Protein 1VHO (pdb70)

Structure (mmCIF, N/CA/C/O backbone):
data_1VHO
#
_entry.id   1VHO
#
_cell.length_a   120.453
_cell.length_b   120.453
_cell.length_c   57.627
_cell.angle_alpha   90.00
_cell.angle_beta   90.00
_cell.angle_gamma   90.00
#
_symmetry.space_group_name_H-M   'P 41 21 2'
#
loop_
_entity.id
_entity.type
_entity.pdbx_description
1 polymer endoglucanase
2 non-polymer 'CACODYLATE ION'
3 non-polymer 'SULFATE ION'
4 water water
#
loop_
_atom_site.group_PDB
_atom_site.id
_atom_site.type_symbol
_atom_site.label_atom_id
_atom_site.label_alt_id
_atom_site.label_comp_id
_atom_site.label_asym_id
_atom_site.label_entity_id
_atom_site.label_seq_id
_atom_site.pdbx_PDB_ins_code
_atom_site.Cartn_x
_atom_site.Cartn_y
_atom_site.Cartn_z
_atom_site.occupancy
_atom_site.B_iso_or_equiv
_atom_site.auth_seq_id
_atom_site.auth_comp_id
_atom_site.auth_asym_id
_atom_site.auth_atom_id
_atom_site.pdbx_PDB_model_num
ATOM 15 N N . GLU A 1 6 ? 56.173 13.623 -3.492 1.00 33.41 4 GLU A N 1
ATOM 16 C CA . GLU A 1 6 ? 54.855 14.228 -3.613 1.00 29.77 4 GLU A CA 1
ATOM 17 C C . GLU A 1 6 ? 54.744 15.306 -2.513 1.00 25.30 4 GLU A C 1
ATOM 18 O O . GLU A 1 6 ? 55.193 15.086 -1.375 1.00 22.08 4 GLU A O 1
ATOM 24 N N . THR A 1 7 ? 54.042 16.372 -2.830 1.00 21.65 5 THR A N 1
ATOM 25 C CA . THR A 1 7 ? 53.883 17.484 -1.889 1.00 22.24 5 THR A CA 1
ATOM 26 C C . THR A 1 7 ? 53.177 17.057 -0.617 1.00 19.29 5 THR A C 1
ATOM 27 O O . THR A 1 7 ? 53.690 17.424 0.454 1.00 16.94 5 THR A O 1
ATOM 31 N N . GLY A 1 8 ? 52.173 16.208 -0.769 1.00 18.43 6 GLY A N 1
ATOM 32 C CA . GLY A 1 8 ? 51.441 15.729 0.426 1.00 20.50 6 GLY A CA 1
ATOM 33 C C . GLY A 1 8 ? 52.353 14.946 1.330 1.00 19.63 6 GLY A C 1
ATOM 34 O O . GLY A 1 8 ? 52.361 15.129 2.585 1.00 20.63 6 GLY A O 1
ATOM 35 N N . LYS A 1 9 ? 53.146 14.049 0.762 1.00 19.22 7 LYS A N 1
ATOM 36 C CA . LYS A 1 9 ? 54.083 13.255 1.571 1.00 20.66 7 LYS A CA 1
ATOM 37 C C . LYS A 1 9 ? 55.158 14.122 2.229 1.00 19.62 7 LYS A C 1
ATOM 38 O O . LYS A 1 9 ? 55.537 13.837 3.364 1.00 18.21 7 LYS A O 1
ATOM 44 N N . LEU A 1 10 ? 55.685 15.125 1.531 1.00 17.40 8 LEU A N 1
ATOM 45 C CA . LEU A 1 10 ? 56.696 16.022 2.084 1.00 16.27 8 LEU A CA 1
ATOM 46 C C . LEU A 1 10 ? 56.109 16.756 3.305 1.00 15.87 8 LEU A C 1
ATOM 47 O O . LEU A 1 10 ? 56.792 16.952 4.309 1.00 15.19 8 LEU A O 1
ATOM 52 N N . LEU A 1 11 ? 54.875 17.247 3.145 1.00 14.65 9 LEU A N 1
ATOM 53 C CA . LEU A 1 11 ? 54.192 17.933 4.248 1.00 12.94 9 LEU A CA 1
ATOM 54 C C . LEU A 1 11 ? 53.976 16.976 5.418 1.00 13.10 9 LEU A C 1
ATOM 55 O O . LEU A 1 11 ? 54.184 17.454 6.558 1.00 13.62 9 LEU A O 1
ATOM 68 N N . GLU A 1 13 ? 55.788 14.422 6.294 1.00 15.65 11 GLU A N 1
ATOM 69 C CA . GLU A 1 13 ? 57.080 14.140 6.916 1.00 14.78 11 GLU A CA 1
ATOM 70 C C . GLU A 1 13 ? 57.546 15.365 7.722 1.00 15.04 11 GLU A C 1
ATOM 71 O O . GLU A 1 13 ? 58.054 15.162 8.827 1.00 12.71 11 GLU A O 1
ATOM 77 N N . LEU A 1 14 ? 57.304 16.568 7.203 1.00 12.76 12 LEU A N 1
ATOM 78 C CA . LEU A 1 14 ? 57.746 17.794 7.915 1.00 13.44 12 LEU A CA 1
ATOM 79 C C . LEU A 1 14 ? 56.931 17.967 9.192 1.00 13.35 12 LEU A C 1
ATOM 80 O O . LEU A 1 14 ? 57.469 18.293 10.231 1.00 12.80 12 LEU A O 1
ATOM 85 N N . SER A 1 15 ? 55.635 17.677 9.082 1.00 14.15 13 SER A N 1
ATOM 86 C CA . SER A 1 15 ? 54.752 17.777 10.261 1.00 14.43 13 SER A CA 1
ATOM 87 C C . SER A 1 15 ? 55.149 16.783 11.354 1.00 15.68 13 SER A C 1
ATOM 88 O O . SER A 1 15 ? 55.162 17.150 12.551 1.00 13.59 13 SER A O 1
ATOM 91 N N . ASN A 1 16 ? 55.502 15.557 10.975 1.00 14.69 14 ASN A N 1
ATOM 92 C CA . ASN A 1 16 ? 55.838 14.531 11.975 1.00 16.02 14 ASN A CA 1
ATOM 93 C C . ASN A 1 16 ? 57.151 14.766 12.698 1.00 16.12 14 ASN A C 1
ATOM 94 O O . ASN A 1 16 ? 57.281 14.261 13.828 1.00 14.65 14 ASN A O 1
ATOM 99 N N . LEU A 1 17 ? 58.160 15.372 12.073 1.00 14.43 15 LEU A N 1
ATOM 100 C CA . LEU A 1 17 ? 59.414 15.677 12.748 1.00 14.80 15 LEU A CA 1
ATOM 101 C C . LEU A 1 17 ? 59.175 16.566 13.985 1.00 16.94 15 LEU A C 1
ATOM 102 O O . LEU A 1 17 ? 58.257 17.407 14.011 1.00 14.57 15 LEU A O 1
ATOM 107 N N . ASP A 1 18 ? 60.059 16.393 14.985 1.00 13.96 16 ASP A N 1
ATOM 108 C CA . ASP A 1 18 ? 59.950 17.198 16.191 1.00 14.13 16 ASP A CA 1
ATOM 109 C C . ASP A 1 18 ? 61.045 18.247 16.276 1.00 14.82 16 ASP A C 1
ATOM 110 O O . ASP A 1 18 ? 62.243 17.916 16.388 1.00 15.45 16 ASP A O 1
ATOM 115 N N . GLY A 1 19 ? 60.621 19.520 16.294 1.00 11.90 17 GLY A N 1
ATOM 116 C CA . GLY A 1 19 ? 61.596 20.621 16.439 1.00 14.41 17 GLY A CA 1
ATOM 117 C C . GLY A 1 19 ? 60.988 21.746 17.262 1.00 15.41 17 GLY A C 1
ATOM 118 O O . GLY A 1 19 ? 60.596 22.808 16.748 1.00 15.16 17 GLY A O 1
ATOM 119 N N . PRO A 1 20 ? 60.699 21.500 18.537 1.00 14.69 18 PRO A N 1
ATOM 120 C CA . PRO A 1 20 ? 60.108 22.495 19.413 1.00 14.17 18 PRO A CA 1
ATOM 121 C C . PRO A 1 20 ? 61.101 23.669 19.548 1.00 15.62 18 PRO A C 1
ATOM 122 O O . PRO A 1 20 ? 62.283 23.449 19.314 1.00 14.90 18 PRO A O 1
ATOM 126 N N . SER A 1 21 ? 60.579 24.837 19.803 1.00 16.25 19 SER A N 1
ATOM 127 C CA . SER A 1 21 ? 61.437 26.046 19.884 1.00 18.51 19 SER A CA 1
ATOM 128 C C . SER A 1 21 ? 62.692 25.766 20.705 1.00 19.22 19 SER A C 1
ATOM 129 O O . SER A 1 21 ? 62.582 25.258 21.841 1.00 18.63 19 SER A O 1
ATOM 132 N N . GLY A 1 22 ? 63.834 26.135 20.149 1.00 18.53 20 GLY A N 1
ATOM 133 C CA . GLY A 1 22 ? 65.111 25.938 20.834 1.00 20.61 20 GLY A CA 1
ATOM 134 C C . GLY A 1 22 ? 65.790 24.640 20.495 1.00 20.86 20 GLY A C 1
ATOM 135 O O . GLY A 1 22 ? 66.969 24.425 20.840 1.00 21.17 20 GLY A O 1
ATOM 136 N N . TYR A 1 23 ? 65.059 23.654 19.961 1.00 16.24 21 TYR A N 1
ATOM 137 C CA . TYR A 1 23 ? 65.591 22.321 19.664 1.00 15.16 21 TYR A CA 1
ATOM 138 C C . TYR A 1 23 ? 65.183 21.900 18.248 1.00 16.88 21 TYR A C 1
ATOM 139 O O . TYR A 1 23 ? 64.661 20.806 18.022 1.00 16.60 21 TYR A O 1
ATOM 148 N N . GLU A 1 24 ? 65.385 22.793 17.276 1.00 16.03 22 GLU A N 1
ATOM 149 C CA . GLU A 1 24 ? 64.966 22.531 15.898 1.00 16.33 22 GLU A CA 1
ATOM 150 C C . GLU A 1 24 ? 65.985 21.786 15.074 1.00 17.89 22 GLU A C 1
ATOM 151 O O . GLU A 1 24 ? 65.691 21.486 13.892 1.00 17.56 22 GLU A O 1
ATOM 157 N N . THR A 1 25 ? 67.064 21.215 15.645 1.00 17.14 23 THR A N 1
ATOM 158 C CA . THR A 1 25 ? 68.087 20.575 14.845 1.00 19.16 23 THR A CA 1
ATOM 159 C C . THR A 1 25 ? 67.675 19.471 13.925 1.00 17.56 23 THR A C 1
ATOM 160 O O . THR A 1 25 ? 68.176 19.353 12.809 1.00 18.34 23 THR A O 1
ATOM 164 N N . ASN A 1 26 ? 66.851 18.551 14.413 1.00 16.22 24 ASN A N 1
ATOM 165 C CA . ASN A 1 26 ? 66.432 17.438 13.568 1.00 19.18 24 ASN A CA 1
ATOM 166 C C . ASN A 1 26 ? 65.599 17.903 12.367 1.00 17.30 24 ASN A C 1
ATOM 167 O O . ASN A 1 26 ? 65.656 17.205 11.336 1.00 15.24 24 ASN A O 1
ATOM 172 N N . VAL A 1 27 ? 64.763 18.891 12.551 1.00 16.49 25 VAL A N 1
ATOM 173 C CA . VAL A 1 27 ? 63.944 19.409 11.412 1.00 15.29 25 VAL A CA 1
ATOM 174 C C . VAL A 1 27 ? 64.874 20.051 10.391 1.00 15.21 25 VAL A C 1
ATOM 175 O O . VAL A 1 27 ? 64.756 19.831 9.186 1.00 15.80 25 VAL A O 1
ATOM 179 N N . VAL A 1 28 ? 65.825 20.844 10.850 1.00 16.25 26 VAL A N 1
ATOM 180 C CA . VAL A 1 28 ? 66.809 21.475 9.942 1.00 17.20 26 VAL A CA 1
ATOM 181 C C . VAL A 1 28 ? 67.652 20.442 9.251 1.00 19.09 26 VAL A C 1
ATOM 182 O O . VAL A 1 28 ? 67.977 20.565 8.037 1.00 18.50 26 VAL A O 1
ATOM 186 N N . SER A 1 29 ? 68.029 19.354 9.948 1.00 17.44 27 SER A N 1
ATOM 187 C CA . SER A 1 29 ? 68.828 18.299 9.299 1.00 17.93 27 SER A CA 1
ATOM 188 C C . SER A 1 29 ? 68.036 17.667 8.178 1.00 17.89 27 SER A C 1
ATOM 189 O O . SER A 1 29 ? 68.571 17.359 7.102 1.00 18.51 27 SER A O 1
ATOM 192 N N . TYR A 1 30 ? 66.718 17.458 8.413 1.00 16.51 28 TYR A N 1
ATOM 193 C CA . TYR A 1 30 ? 65.896 16.897 7.325 1.00 15.55 28 TYR A CA 1
ATOM 194 C C . TYR A 1 30 ? 65.819 17.862 6.140 1.00 15.71 28 TYR A C 1
ATOM 195 O O . TYR A 1 30 ? 65.970 17.444 4.981 1.00 16.28 28 TYR A O 1
ATOM 204 N N . ILE A 1 31 ? 65.528 19.141 6.407 1.00 16.71 29 ILE A N 1
ATOM 205 C CA . ILE A 1 31 ? 65.392 20.109 5.293 1.00 18.70 29 ILE A CA 1
ATOM 206 C C . ILE A 1 31 ? 66.721 20.233 4.555 1.00 19.41 29 ILE A C 1
ATOM 207 O O . ILE A 1 31 ? 66.713 20.250 3.327 1.00 20.70 29 ILE A O 1
ATOM 212 N N . LYS A 1 32 ? 67.829 20.269 5.292 1.00 19.27 30 LYS A N 1
ATOM 213 C CA . LYS A 1 32 ? 69.144 20.339 4.638 1.00 22.34 30 LYS A CA 1
ATOM 214 C C . LYS A 1 32 ? 69.325 19.203 3.661 1.00 21.98 30 LYS A C 1
ATOM 215 O O . LYS A 1 32 ? 69.749 19.376 2.496 1.00 21.41 30 LYS A O 1
ATOM 221 N N . SER A 1 33 ? 68.943 17.980 4.043 1.00 19.42 31 SER A N 1
ATOM 222 C CA . SER A 1 33 ? 69.081 16.846 3.141 1.00 20.71 31 SER A CA 1
ATOM 223 C C . SER A 1 33 ? 68.160 16.865 1.944 1.00 22.00 31 SER A C 1
ATOM 224 O O . SER A 1 33 ? 68.575 16.363 0.847 1.00 21.05 31 SER A O 1
ATOM 229 N N . VAL A 1 34 ? 66.912 17.356 2.087 1.00 18.31 32 VAL A N 1
ATOM 230 C CA . VAL A 1 34 ? 66.043 17.324 0.915 1.00 18.22 32 VAL A CA 1
ATOM 231 C C . VAL A 1 34 ? 66.412 18.489 -0.025 1.00 17.07 32 VAL A C 1
ATOM 232 O O . VAL A 1 34 ? 66.105 18.342 -1.228 1.00 19.58 32 VAL A O 1
ATOM 239 N N . ILE A 1 35 ? 66.948 19.584 0.455 1.00 16.03 33 ILE A N 1
ATOM 240 C CA . ILE A 1 35 ? 67.269 20.688 -0.465 1.00 17.63 33 ILE A CA 1
ATOM 241 C C . ILE A 1 35 ? 68.632 20.581 -1.097 1.00 18.97 33 ILE A C 1
ATOM 242 O O . ILE A 1 35 ? 68.938 21.275 -2.090 1.00 18.48 33 ILE A O 1
ATOM 247 N N . GLU A 1 36 ? 69.503 19.739 -0.564 1.00 17.02 34 GLU A N 1
ATOM 248 C CA . GLU A 1 36 ? 70.847 19.550 -1.099 1.00 20.65 34 GLU A CA 1
ATOM 249 C C . GLU A 1 36 ? 70.989 19.415 -2.594 1.00 18.59 34 GLU A C 1
ATOM 250 O O . GLU A 1 36 ? 71.864 20.018 -3.221 1.00 20.01 34 GLU A O 1
ATOM 256 N N . PRO A 1 37 ? 70.197 18.598 -3.255 1.00 19.50 35 PRO A N 1
ATOM 257 C CA . PRO A 1 37 ? 70.303 18.426 -4.699 1.00 19.72 35 PRO A CA 1
ATOM 258 C C . PRO A 1 37 ? 69.867 19.657 -5.503 1.00 20.88 35 PRO A C 1
ATOM 259 O O . PRO A 1 37 ? 70.011 19.681 -6.736 1.00 21.30 35 PRO A O 1
ATOM 263 N N . PHE A 1 38 ? 69.320 20.668 -4.847 1.00 21.09 36 PHE A N 1
ATOM 264 C CA . PHE A 1 38 ? 68.761 21.833 -5.525 1.00 21.08 36 PHE A CA 1
ATOM 265 C C . PHE A 1 38 ? 69.400 23.145 -5.181 1.00 21.41 36 PHE A C 1
ATOM 266 O O . PHE A 1 38 ? 68.890 24.239 -5.556 1.00 21.89 36 PHE A O 1
ATOM 274 N N . VAL A 1 39 ? 70.447 23.153 -4.366 1.00 19.95 37 VAL A N 1
ATOM 275 C CA . VAL A 1 39 ? 71.125 24.381 -4.022 1.00 21.90 37 VAL A CA 1
ATOM 276 C C . VAL A 1 39 ? 72.625 24.326 -4.374 1.00 24.14 37 VAL A C 1
ATOM 277 O O . VAL A 1 39 ? 73.211 23.250 -4.457 1.00 23.72 37 VAL A O 1
ATOM 281 N N . ASP A 1 40 ? 73.204 25.515 -4.557 1.00 25.78 38 ASP A N 1
ATOM 282 C CA . ASP A 1 40 ? 74.661 25.568 -4.796 1.00 27.13 38 ASP A CA 1
ATOM 283 C C . ASP A 1 40 ? 75.333 25.343 -3.445 1.00 28.29 38 ASP A C 1
ATOM 284 O O . ASP A 1 40 ? 76.409 24.748 -3.383 1.00 28.06 38 ASP A O 1
ATOM 289 N N . GLU A 1 41 ? 74.727 25.872 -2.382 1.00 26.28 39 GLU A N 1
ATOM 290 C CA . GLU A 1 41 ? 75.253 25.673 -1.043 1.00 27.99 39 GLU A CA 1
ATOM 291 C C . GLU A 1 41 ? 74.184 25.895 0.022 1.00 28.68 39 GLU A C 1
ATOM 292 O O . GLU A 1 41 ? 73.123 26.466 -0.256 1.00 25.59 39 GLU A O 1
ATOM 298 N N . ALA A 1 42 ? 74.504 25.412 1.222 1.00 27.45 40 ALA A N 1
ATOM 299 C CA . ALA A 1 42 ? 73.576 25.574 2.347 1.00 29.96 40 ALA A CA 1
ATOM 300 C C . ALA A 1 42 ? 74.389 25.804 3.613 1.00 32.22 40 ALA A C 1
ATOM 301 O O . ALA A 1 42 ? 75.362 25.056 3.824 1.00 33.39 40 ALA A O 1
ATOM 303 N N . LYS A 1 43 ? 74.139 26.902 4.292 1.00 29.55 41 LYS A N 1
ATOM 304 C CA . LYS A 1 43 ? 74.862 27.215 5.504 1.00 31.88 41 LYS A CA 1
ATOM 305 C C . LYS A 1 43 ? 73.945 27.308 6.712 1.00 32.52 41 LYS A C 1
ATOM 306 O O . LYS A 1 43 ? 72.789 27.700 6.603 1.00 30.23 41 LYS A O 1
ATOM 312 N N . THR A 1 44 ? 74.519 26.977 7.869 1.00 32.42 42 THR A N 1
ATOM 313 C CA . THR A 1 44 ? 73.794 27.040 9.124 1.00 33.35 42 THR A CA 1
ATOM 314 C C . THR A 1 44 ? 74.243 28.227 9.940 1.00 34.66 42 THR A C 1
ATOM 315 O O . THR A 1 44 ? 75.433 28.607 9.877 1.00 38.83 42 THR A O 1
ATOM 319 N N . THR A 1 45 ? 73.358 28.909 10.623 1.00 32.50 43 THR A N 1
ATOM 320 C CA . THR A 1 45 ? 73.789 30.038 11.447 1.00 32.55 43 THR A CA 1
ATOM 321 C C . THR A 1 45 ? 74.285 29.462 12.789 1.00 34.46 43 THR A C 1
ATOM 322 O O . THR A 1 45 ? 74.194 28.258 13.008 1.00 32.68 43 THR A O 1
ATOM 326 N N . ARG A 1 46 ? 74.721 30.348 13.674 1.00 35.87 44 ARG A N 1
ATOM 327 C CA . ARG A 1 46 ? 75.200 29.881 14.978 1.00 37.19 44 ARG A CA 1
ATOM 328 C C . ARG A 1 46 ? 74.023 29.447 15.842 1.00 36.39 44 ARG A C 1
ATOM 329 O O . ARG A 1 46 ? 74.218 28.655 16.763 1.00 36.25 44 ARG A O 1
ATOM 337 N N . HIS A 1 47 ? 72.823 29.946 15.559 1.00 34.59 45 HIS A N 1
ATOM 338 C CA . HIS A 1 47 ? 71.625 29.564 16.301 1.00 31.89 45 HIS A CA 1
ATOM 339 C C . HIS A 1 47 ? 70.959 28.323 15.715 1.00 30.15 45 HIS A C 1
ATOM 340 O O . HIS A 1 47 ? 70.041 27.767 16.347 1.00 30.25 45 HIS A O 1
ATOM 347 N N . GLY A 1 48 ? 71.366 27.886 14.534 1.00 25.82 46 GLY A N 1
ATOM 348 C CA . GLY A 1 48 ? 70.829 26.685 13.922 1.00 26.00 46 GLY A CA 1
ATOM 349 C C . GLY A 1 48 ? 69.890 26.901 12.740 1.00 24.22 46 GLY A C 1
ATOM 350 O O . GLY A 1 48 ? 69.334 25.907 12.242 1.00 22.02 46 GLY A O 1
ATOM 351 N N . SER A 1 49 ? 69.813 28.113 12.217 1.00 23.59 47 SER A N 1
ATOM 352 C CA . SER A 1 49 ? 68.948 28.383 11.049 1.00 24.36 47 SER A CA 1
ATOM 353 C C . SER A 1 49 ? 69.653 27.867 9.812 1.00 24.94 47 SER A C 1
ATOM 354 O O . SER A 1 49 ? 70.901 27.686 9.833 1.00 28.09 47 SER A O 1
ATOM 357 N N . LEU A 1 50 ? 68.929 27.554 8.750 1.00 22.08 48 LEU A N 1
ATOM 358 C CA . LEU A 1 50 ? 69.514 27.046 7.542 1.00 23.00 48 LEU A CA 1
ATOM 359 C C . LEU A 1 50 ? 69.203 27.976 6.359 1.00 24.17 48 LEU A C 1
ATOM 360 O O . LEU A 1 50 ? 68.049 28.406 6.220 1.00 23.07 48 LEU A O 1
ATOM 365 N N . ILE A 1 51 ? 70.211 28.355 5.598 1.00 23.20 49 ILE A N 1
ATOM 366 C CA . ILE A 1 51 ? 70.009 29.220 4.417 1.00 23.65 49 ILE A CA 1
ATOM 367 C C . ILE A 1 51 ? 70.453 28.482 3.173 1.00 24.14 49 ILE A C 1
ATOM 368 O O . ILE A 1 51 ? 71.628 28.057 3.083 1.00 27.97 49 ILE A O 1
ATOM 373 N N . GLY A 1 52 ? 69.534 28.195 2.250 1.00 23.49 50 GLY A N 1
ATOM 374 C CA . GLY A 1 52 ? 69.907 27.481 1.006 1.00 20.95 50 GLY A CA 1
ATOM 375 C C . GLY A 1 52 ? 70.283 28.575 -0.013 1.00 23.67 50 GLY A C 1
ATOM 376 O O . GLY A 1 52 ? 69.491 29.554 -0.099 1.00 25.04 50 GLY A O 1
ATOM 377 N N . TYR A 1 53 ? 71.344 28.411 -0.763 1.00 20.73 51 TYR A N 1
ATOM 378 C CA . TYR A 1 53 ? 71.718 29.443 -1.751 1.00 23.69 51 TYR A CA 1
ATOM 379 C C . TYR A 1 53 ? 71.734 28.878 -3.158 1.00 22.94 51 TYR A C 1
ATOM 380 O O . TYR A 1 53 ? 72.377 27.855 -3.437 1.00 22.44 51 TYR A O 1
ATOM 389 N N . LYS A 1 54 ? 70.934 29.497 -4.023 1.00 22.19 52 LYS A N 1
ATOM 390 C CA . LYS A 1 54 ? 70.849 29.033 -5.420 1.00 23.16 52 LYS A CA 1
ATOM 391 C C . LYS A 1 54 ? 71.213 30.216 -6.328 1.00 25.33 52 LYS A C 1
ATOM 392 O O . LYS A 1 54 ? 70.525 31.249 -6.377 1.00 23.31 52 LYS A O 1
ATOM 398 N N . LYS A 1 55 ? 72.393 30.097 -6.938 1.00 23.37 53 LYS A N 1
ATOM 399 C CA . LYS A 1 55 ? 72.887 31.174 -7.802 1.00 25.75 53 LYS A CA 1
ATOM 400 C C . LYS A 1 55 ? 72.080 31.287 -9.077 1.00 24.42 53 LYS A C 1
ATOM 401 O O . LYS A 1 55 ? 71.642 30.289 -9.649 1.00 25.18 53 LYS A O 1
ATOM 407 N N . GLY A 1 56 ? 71.826 32.520 -9.473 1.00 26.52 54 GLY A N 1
ATOM 408 C CA . GLY A 1 56 ? 71.090 32.785 -10.723 1.00 29.46 54 GLY A CA 1
ATOM 409 C C . GLY A 1 56 ? 72.097 33.496 -11.657 1.00 31.85 54 GLY A C 1
ATOM 410 O O . GLY A 1 56 ? 73.272 33.102 -11.678 1.00 32.57 54 GLY A O 1
ATOM 411 N N . LYS A 1 57 ? 71.668 34.537 -12.351 1.00 33.85 55 LYS A N 1
ATOM 412 C CA . LYS A 1 57 ? 72.602 35.240 -13.259 1.00 35.41 55 LYS A CA 1
ATOM 413 C C . LYS A 1 57 ? 73.189 36.470 -12.601 1.00 36.88 55 LYS A C 1
ATOM 414 O O . LYS A 1 57 ? 73.883 37.267 -13.252 1.00 38.92 55 LYS A O 1
ATOM 420 N N . GLY A 1 58 ? 72.859 36.722 -11.335 1.00 35.34 56 GLY A N 1
ATOM 421 C CA . GLY A 1 58 ? 73.377 37.831 -10.588 1.00 35.05 56 GLY A CA 1
ATOM 422 C C . GLY A 1 58 ? 72.687 39.165 -10.753 1.00 35.92 56 GLY A C 1
ATOM 423 O O . GLY A 1 58 ? 73.243 40.167 -10.244 1.00 36.72 56 GLY A O 1
ATOM 424 N N . ILE A 1 59 ? 71.440 39.233 -11.237 1.00 33.75 57 ILE A N 1
ATOM 425 C CA . ILE A 1 59 ? 70.797 40.533 -11.383 1.00 35.03 57 ILE A CA 1
ATOM 426 C C . ILE A 1 59 ? 70.386 41.135 -10.052 1.00 33.81 57 ILE A C 1
ATOM 427 O O . ILE A 1 59 ? 70.018 42.309 -10.005 1.00 34.40 57 ILE A O 1
ATOM 432 N N . GLY A 1 60 ? 70.419 40.366 -8.979 1.00 32.02 58 GLY A N 1
ATOM 433 C CA . GLY A 1 60 ? 70.008 40.906 -7.669 1.00 30.96 58 GLY A CA 1
ATOM 434 C C . GLY A 1 60 ? 69.815 39.676 -6.756 1.00 29.46 58 GLY A C 1
ATOM 435 O O . GLY A 1 60 ? 69.960 38.547 -7.232 1.00 27.98 58 GLY A O 1
ATOM 436 N N . LYS A 1 61 ? 69.410 39.958 -5.534 1.00 28.22 59 LYS A N 1
ATOM 437 C CA . LYS A 1 61 ? 69.211 38.928 -4.535 1.00 27.12 59 LYS A CA 1
ATOM 438 C C . LYS A 1 61 ? 67.779 38.973 -3.978 1.00 25.30 59 LYS A C 1
ATOM 439 O O . LYS A 1 61 ? 67.296 39.995 -3.521 1.00 22.60 59 LYS A O 1
ATOM 445 N N . LEU A 1 62 ? 67.148 37.817 -4.061 1.00 22.99 60 LEU A N 1
ATOM 446 C CA . LEU A 1 62 ? 65.761 37.627 -3.591 1.00 21.26 60 LEU A CA 1
ATOM 447 C C . LEU A 1 62 ? 65.857 36.670 -2.397 1.00 20.28 60 LEU A C 1
ATOM 448 O O . LEU A 1 62 ? 66.516 35.623 -2.544 1.00 21.07 60 LEU A O 1
ATOM 453 N N . ALA A 1 63 ? 65.216 36.982 -1.301 1.00 20.92 61 ALA A N 1
ATOM 454 C CA . ALA A 1 63 ? 65.239 36.124 -0.122 1.00 19.37 61 ALA A CA 1
ATOM 455 C C . ALA A 1 63 ? 63.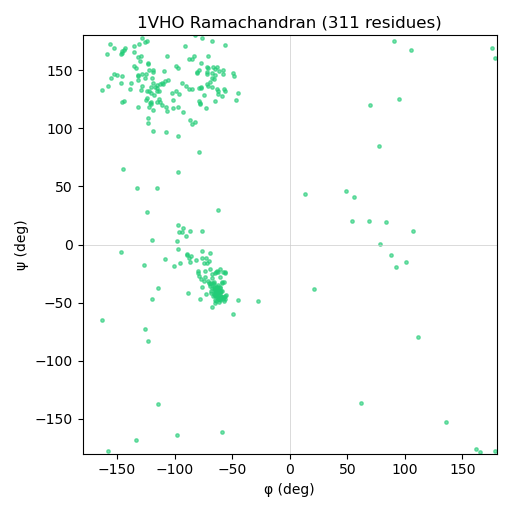816 35.691 0.225 1.00 18.61 61 ALA A C 1
ATOM 456 O O . ALA A 1 63 ? 62.899 36.533 0.254 1.00 21.00 61 ALA A O 1
ATOM 458 N N . PHE A 1 64 ? 63.638 34.431 0.533 1.00 16.88 62 PHE A N 1
ATOM 459 C CA . PHE A 1 64 ? 62.351 33.842 0.905 1.00 14.43 62 PHE A CA 1
ATOM 460 C C . PHE A 1 64 ? 62.538 33.344 2.355 1.00 17.31 62 PHE A C 1
ATOM 461 O O . PHE A 1 64 ? 63.581 32.703 2.595 1.00 17.66 62 PHE A O 1
ATOM 469 N N . PHE A 1 65 ? 61.584 33.584 3.239 1.00 15.02 63 PHE A N 1
ATOM 470 C CA . PHE A 1 65 ? 61.801 33.217 4.641 1.00 15.41 63 PHE A CA 1
ATOM 471 C C . PHE A 1 65 ? 60.663 32.375 5.224 1.00 14.40 63 PHE A C 1
ATOM 472 O O . PHE A 1 65 ? 59.484 32.706 5.006 1.00 14.08 63 PHE A O 1
ATOM 480 N N . ALA A 1 66 ? 60.985 31.454 6.130 1.00 14.31 64 ALA A N 1
ATOM 481 C CA . ALA A 1 66 ? 59.945 30.643 6.800 1.00 15.23 64 ALA A CA 1
ATOM 482 C C . ALA A 1 66 ? 60.419 30.255 8.208 1.00 17.87 64 ALA A C 1
ATOM 483 O O . ALA A 1 66 ? 61.638 30.131 8.403 1.00 17.65 64 ALA A O 1
ATOM 485 N N . HIS A 1 67 ? 59.510 30.169 9.165 1.00 17.71 65 HIS A N 1
ATOM 486 C CA . HIS A 1 67 ? 59.890 29.722 10.517 1.00 19.88 65 HIS A CA 1
ATOM 487 C C . HIS A 1 67 ? 59.912 28.175 10.496 1.00 21.44 65 HIS A C 1
ATOM 488 O O . HIS A 1 67 ? 59.231 27.558 9.654 1.00 18.37 65 HIS A O 1
ATOM 495 N N . VAL A 1 68 ? 60.558 27.542 11.475 1.00 19.48 66 VAL A N 1
ATOM 496 C CA . VAL A 1 68 ? 60.631 26.077 11.447 1.00 20.00 66 VAL A CA 1
ATOM 497 C C . VAL A 1 68 ? 60.146 25.401 12.721 1.00 17.69 66 VAL A C 1
ATOM 498 O O . VAL A 1 68 ? 59.897 24.180 12.662 1.00 17.18 66 VAL A O 1
ATOM 502 N N . ASP A 1 69 ? 60.054 26.141 13.836 1.00 16.95 67 ASP A N 1
ATOM 503 C CA . ASP A 1 69 ? 59.690 25.497 15.093 1.00 17.80 67 ASP A CA 1
ATOM 504 C C . ASP A 1 69 ? 58.247 25.141 15.272 1.00 18.19 67 ASP A C 1
ATOM 505 O O . ASP A 1 69 ? 57.335 25.375 14.445 1.00 17.34 67 ASP A O 1
ATOM 510 N N . GLU A 1 70 ? 57.976 24.504 16.413 1.00 16.14 68 GLU A N 1
ATOM 511 C CA . GLU A 1 70 ? 56.635 24.120 16.821 1.00 16.04 68 GLU A CA 1
ATOM 512 C C . GLU A 1 70 ? 56.532 24.305 18.338 1.00 17.14 68 GLU A C 1
ATOM 513 O O . GLU A 1 70 ? 57.554 24.426 19.026 1.00 17.45 68 GLU A O 1
ATOM 519 N N . ILE A 1 71 ? 55.332 24.222 18.852 1.00 17.44 69 ILE A N 1
ATOM 520 C CA . ILE A 1 71 ? 55.175 24.384 20.298 1.00 20.07 69 ILE A CA 1
ATOM 521 C C . ILE A 1 71 ? 55.746 23.163 21.010 1.00 19.25 69 ILE A C 1
ATOM 522 O O . ILE A 1 71 ? 55.840 22.026 20.527 1.00 16.41 69 ILE A O 1
ATOM 527 N N . GLY A 1 72 ? 56.187 23.460 22.233 1.00 16.67 70 GLY A N 1
ATOM 528 C CA . GLY A 1 72 ? 56.755 22.408 23.063 1.00 19.16 70 GLY A CA 1
ATOM 529 C C . GLY A 1 72 ? 56.540 22.814 24.543 1.00 19.14 70 GLY A C 1
ATOM 530 O O . GLY A 1 72 ? 56.116 23.954 24.843 1.00 20.20 70 GLY A O 1
ATOM 531 N N . PHE A 1 73 ? 56.805 21.862 25.393 1.00 17.03 71 PHE A N 1
ATOM 532 C CA . PHE A 1 73 ? 56.681 22.054 26.847 1.00 16.19 71 PHE A CA 1
ATOM 533 C C . PHE A 1 73 ? 57.916 21.454 27.522 1.00 17.22 71 PHE A C 1
ATOM 534 O O . PHE A 1 73 ? 58.556 20.536 27.003 1.00 16.97 71 PHE A O 1
ATOM 542 N N . VAL A 1 74 ? 58.239 21.989 28.697 1.00 15.42 72 VAL A N 1
ATOM 543 C CA . VAL A 1 74 ? 59.338 21.429 29.473 1.00 15.16 72 VAL A CA 1
ATOM 544 C C . VAL A 1 74 ? 58.787 20.964 30.819 1.00 16.78 72 VAL A C 1
ATOM 545 O O . VAL A 1 74 ? 57.859 21.619 31.335 1.00 18.73 72 VAL A O 1
ATOM 549 N N . VAL A 1 75 ? 59.273 19.863 31.350 1.00 16.68 73 VAL A N 1
ATOM 550 C CA . VAL A 1 75 ? 58.798 19.408 32.666 1.00 18.08 73 VAL A CA 1
ATOM 551 C C . VAL A 1 75 ? 59.448 20.410 33.670 1.00 19.05 73 VAL A C 1
ATOM 552 O O . VAL A 1 75 ? 60.680 20.520 33.654 1.00 20.57 73 VAL A O 1
ATOM 556 N N . SER A 1 76 ? 58.635 21.159 34.374 1.00 21.43 74 SER A N 1
ATOM 557 C CA . SER A 1 76 ? 59.229 22.145 35.293 1.00 24.24 74 SER A CA 1
ATOM 558 C C . SER A 1 76 ? 59.227 21.659 36.728 1.00 27.74 74 SER A C 1
ATOM 559 O O . SER A 1 76 ? 59.981 22.176 37.547 1.00 26.01 74 SER A O 1
ATOM 562 N N . LYS A 1 77 ? 58.398 20.670 37.035 1.00 27.19 75 LYS A N 1
ATOM 563 C CA . LYS A 1 77 ? 58.301 20.203 38.412 1.00 32.41 75 LYS A CA 1
ATOM 564 C C . LYS A 1 77 ? 57.757 18.793 38.471 1.00 33.43 75 LYS A C 1
ATOM 565 O O . LYS A 1 77 ? 56.863 18.451 37.681 1.00 30.65 75 LYS A O 1
ATOM 571 N N . VAL A 1 78 ? 58.380 17.982 39.319 1.00 34.63 76 VAL A N 1
ATOM 572 C CA . VAL A 1 78 ? 57.913 16.611 39.506 1.00 38.67 76 VAL A CA 1
ATOM 573 C C . VAL A 1 78 ? 57.498 16.466 40.976 1.00 40.90 76 VAL A C 1
ATOM 574 O O . VAL A 1 78 ? 58.391 16.436 41.817 1.00 41.38 76 VAL A O 1
ATOM 578 N N . GLU A 1 79 ? 56.198 16.584 41.280 1.00 42.59 77 GLU A N 1
ATOM 579 C CA . GLU A 1 79 ? 55.756 16.444 42.665 1.00 42.02 77 GLU A CA 1
ATOM 580 C C . GLU A 1 79 ? 54.747 15.312 42.826 1.00 40.08 77 GLU A C 1
ATOM 581 O O . GLU A 1 79 ? 53.663 15.296 42.238 1.00 40.88 77 GLU A O 1
ATOM 587 N N . GLY A 1 80 ? 55.115 14.371 43.693 1.00 38.17 78 GLY A N 1
ATOM 588 C CA . GLY A 1 80 ? 54.225 13.209 43.917 1.00 35.33 78 GLY A CA 1
ATOM 589 C C . GLY A 1 80 ? 54.124 12.484 42.570 1.00 32.66 78 GLY A C 1
ATOM 590 O O . GLY A 1 80 ? 55.109 12.335 41.860 1.00 30.02 78 GLY A O 1
ATOM 591 N N . GLN A 1 81 ? 52.904 12.064 42.198 1.00 31.54 79 GLN A N 1
ATOM 592 C CA . GLN A 1 81 ? 52.785 11.381 40.911 1.00 29.44 79 GLN A CA 1
ATOM 593 C C . GLN A 1 81 ? 52.509 12.345 39.774 1.00 28.26 79 GLN A C 1
ATOM 594 O O . GLN A 1 81 ? 52.274 11.892 38.644 1.00 28.24 79 GLN A O 1
ATOM 600 N N . PHE A 1 82 ? 52.544 13.664 39.985 1.00 26.62 80 PHE A N 1
ATOM 601 C CA . PHE A 1 82 ? 52.226 14.581 38.899 1.00 25.80 80 PHE A CA 1
ATOM 602 C C . PHE A 1 82 ? 53.384 15.436 38.417 1.00 27.68 80 PHE A C 1
ATOM 603 O O . PHE A 1 82 ? 54.094 16.107 39.182 1.00 27.85 80 PHE A O 1
ATOM 611 N N . ALA A 1 83 ? 53.665 15.382 37.112 1.00 25.74 81 ALA A N 1
ATOM 612 C CA . ALA A 1 83 ? 54.725 16.233 36.541 1.00 22.81 81 ALA A CA 1
ATOM 613 C C . ALA A 1 83 ? 54.027 17.440 35.906 1.00 24.56 81 ALA A C 1
ATOM 614 O O . ALA A 1 83 ? 53.075 17.302 35.102 1.00 24.31 81 ALA A O 1
ATOM 616 N N . ARG A 1 84 ? 54.526 18.633 36.210 1.00 22.33 82 ARG A N 1
ATOM 617 C CA . ARG A 1 84 ? 53.949 19.842 35.648 1.00 22.16 82 ARG A CA 1
ATOM 618 C C . ARG A 1 84 ? 54.695 20.249 34.360 1.00 20.44 82 ARG A C 1
ATOM 619 O O . ARG A 1 84 ? 55.908 20.113 34.344 1.00 23.46 82 ARG A O 1
ATOM 627 N N . LEU A 1 85 ? 53.977 20.688 33.336 1.00 20.99 83 LEU A N 1
ATOM 628 C CA . LEU A 1 85 ? 54.618 21.092 32.089 1.00 23.52 83 LEU A CA 1
ATOM 629 C C . LEU A 1 85 ? 54.421 22.594 31.836 1.00 23.65 83 LEU A C 1
ATOM 630 O O . LEU A 1 85 ? 53.298 23.061 32.035 1.00 25.64 83 LEU A O 1
ATOM 635 N N . GLU A 1 86 ? 55.453 23.284 31.406 1.00 23.04 84 GLU A N 1
ATOM 636 C CA . GLU A 1 86 ? 55.377 24.691 31.078 1.00 21.28 84 GLU A CA 1
ATOM 637 C C . GLU A 1 86 ? 55.720 24.890 29.601 1.00 20.56 84 GLU A C 1
ATOM 638 O O . GLU A 1 86 ? 56.638 24.247 29.133 1.00 20.02 84 GLU A O 1
ATOM 644 N N . PRO A 1 87 ? 55.010 25.745 28.883 1.00 20.49 85 PRO A N 1
ATOM 645 C CA . PRO A 1 87 ? 55.326 25.999 27.495 1.00 22.79 85 PRO A CA 1
ATOM 646 C C . PRO A 1 87 ? 56.746 26.502 27.327 1.00 24.97 85 PRO A C 1
ATOM 647 O O . PRO A 1 87 ? 57.314 27.135 28.249 1.00 24.94 85 PRO A O 1
ATOM 651 N N . VAL A 1 88 ? 57.394 26.144 26.211 1.00 23.81 86 VAL A N 1
ATOM 652 C CA . VAL A 1 88 ? 58.730 26.635 25.955 1.00 26.98 86 VAL A CA 1
ATOM 653 C C . VAL A 1 88 ? 58.656 27.899 25.055 1.00 27.77 86 VAL A C 1
ATOM 654 O O . VAL A 1 88 ? 57.636 28.039 24.344 1.00 27.72 86 VAL A O 1
ATOM 658 N N . TYR A 1 97 ? 43.983 22.697 22.573 1.00 53.85 95 TYR A N 1
ATOM 659 C CA . TYR A 1 97 ? 45.382 23.006 22.314 1.00 51.93 95 TYR A CA 1
ATOM 660 C C . TYR A 1 97 ? 46.171 21.707 22.187 1.00 50.59 95 TYR A C 1
ATOM 661 O O . TYR A 1 97 ? 46.402 21.223 21.064 1.00 51.62 95 TYR A O 1
ATOM 670 N N . ALA A 1 98 ? 46.516 21.102 23.301 1.00 46.38 96 ALA A N 1
ATOM 671 C CA . ALA A 1 98 ? 47.286 19.870 23.324 1.00 42.36 96 ALA A CA 1
ATOM 672 C C . ALA A 1 98 ? 46.629 18.801 24.184 1.00 38.47 96 ALA A C 1
ATOM 673 O O . ALA A 1 98 ? 46.093 19.120 25.255 1.00 39.38 96 ALA A O 1
ATOM 675 N N . SER A 1 99 ? 46.597 17.567 23.698 1.00 32.75 97 SER A N 1
ATOM 676 C CA . SER A 1 99 ? 46.028 16.508 24.566 1.00 26.96 97 SER A CA 1
ATOM 677 C C . SER A 1 99 ? 47.108 15.434 24.637 1.00 23.32 97 SER A C 1
ATOM 678 O O . SER A 1 99 ? 47.835 15.383 25.641 1.00 22.31 97 SER A O 1
ATOM 681 N N . LYS A 1 100 ? 47.313 14.689 23.551 1.00 18.11 98 LYS A N 1
ATOM 682 C CA . LYS A 1 100 ? 48.379 13.679 23.539 1.00 15.80 98 LYS A CA 1
ATOM 683 C C . LYS A 1 100 ? 49.729 14.395 23.347 1.00 16.36 98 LYS A C 1
ATOM 684 O O . LYS A 1 100 ? 49.921 15.254 22.452 1.00 15.98 98 LYS A O 1
ATOM 690 N N . VAL A 1 101 ? 50.707 13.985 24.158 1.00 15.81 99 VAL A N 1
ATOM 691 C CA . VAL A 1 101 ? 52.035 14.492 24.116 1.00 16.23 99 VAL A CA 1
ATOM 692 C C . VAL A 1 101 ? 53.061 13.356 24.148 1.00 13.38 99 VAL A C 1
ATOM 693 O O . VAL A 1 101 ? 52.732 12.245 24.559 1.00 15.67 99 VAL A O 1
ATOM 697 N N . ARG A 1 102 ? 54.212 13.631 23.553 1.00 12.84 100 ARG A N 1
ATOM 698 C CA . ARG A 1 102 ? 55.311 12.661 23.588 1.00 13.06 100 ARG A CA 1
ATOM 699 C C . ARG A 1 102 ? 56.489 13.400 24.234 1.00 14.47 100 ARG A C 1
ATOM 700 O O . ARG A 1 102 ? 56.780 14.528 23.863 1.00 14.30 100 ARG A O 1
ATOM 708 N N . ILE A 1 103 ? 57.117 12.737 25.217 1.00 14.43 101 ILE A N 1
ATOM 709 C CA . ILE A 1 103 ? 58.170 13.416 25.973 1.00 14.84 101 ILE A CA 1
ATOM 710 C C . ILE A 1 103 ? 59.523 12.750 25.831 1.00 14.92 101 ILE A C 1
ATOM 711 O O . ILE A 1 103 ? 59.621 11.519 25.981 1.00 16.02 101 ILE A O 1
ATOM 716 N N . TYR A 1 104 ? 60.530 13.547 25.486 1.00 13.04 102 TYR A N 1
ATOM 717 C CA . TYR A 1 104 ? 61.865 13.014 25.336 1.00 13.45 102 TYR A CA 1
ATOM 718 C C . TYR A 1 104 ? 62.498 12.822 26.703 1.00 14.80 102 TYR A C 1
ATOM 719 O O . TYR A 1 104 ? 62.632 13.796 27.455 1.00 14.97 102 TYR A O 1
ATOM 728 N N . THR A 1 105 ? 62.875 11.599 27.026 1.00 17.58 103 THR A N 1
ATOM 729 C CA . THR A 1 105 ? 63.533 11.328 28.318 1.00 20.13 103 THR A CA 1
ATOM 730 C C . THR A 1 105 ? 64.872 10.654 28.041 1.00 22.06 103 THR A C 1
ATOM 731 O O . THR A 1 105 ? 65.235 10.239 26.932 1.00 17.73 103 THR A O 1
ATOM 735 N N . LYS A 1 106 ? 65.619 10.441 29.145 1.00 22.78 104 LYS A N 1
ATOM 736 C CA . LYS A 1 106 ? 66.899 9.734 29.011 1.00 23.97 104 LYS A CA 1
ATOM 737 C C . LYS A 1 106 ? 66.703 8.322 28.514 1.00 25.41 104 LYS A C 1
ATOM 738 O O . LYS A 1 106 ? 67.676 7.739 28.009 1.00 25.39 104 LYS A O 1
ATOM 744 N N . ASN A 1 107 ? 65.529 7.706 28.671 1.00 24.35 105 ASN A N 1
ATOM 745 C CA . ASN A 1 107 ? 65.273 6.355 28.263 1.00 26.34 105 ASN A CA 1
ATOM 746 C C . ASN A 1 107 ? 64.593 6.216 26.910 1.00 26.76 105 ASN A C 1
ATOM 747 O O . ASN A 1 107 ? 64.383 5.079 26.459 1.00 28.48 105 ASN A O 1
ATOM 752 N N . GLY A 1 108 ? 64.222 7.322 26.275 1.00 23.52 106 GLY A N 1
ATOM 753 C CA . GLY A 1 108 ? 63.550 7.195 24.953 1.00 23.19 106 GLY A CA 1
ATOM 754 C C . GLY A 1 108 ? 62.363 8.177 25.007 1.00 23.05 106 GLY A C 1
ATOM 755 O O . GLY A 1 108 ? 62.353 9.118 25.795 1.00 25.01 106 GLY A O 1
ATOM 756 N N . ILE A 1 109 ? 61.329 7.917 24.269 1.00 20.92 107 ILE A N 1
ATOM 757 C CA . ILE A 1 109 ? 60.154 8.797 24.242 1.00 21.79 107 ILE A CA 1
ATOM 758 C C . ILE A 1 109 ? 59.047 8.205 25.085 1.00 22.69 107 ILE A C 1
ATOM 759 O O . ILE A 1 109 ? 58.783 7.005 24.941 1.00 22.77 107 ILE A O 1
ATOM 764 N N . GLU A 1 110 ? 58.451 8.984 25.976 1.00 20.24 108 GLU A N 1
ATOM 765 C CA . GLU A 1 110 ? 57.324 8.500 26.776 1.00 20.33 108 GLU A CA 1
ATOM 766 C C . GLU A 1 110 ? 56.077 9.215 26.233 1.00 19.23 108 GLU A C 1
ATOM 767 O O . GLU A 1 110 ? 56.170 10.406 25.847 1.00 19.06 108 GLU A O 1
ATOM 773 N N . ARG A 1 111 ? 54.961 8.554 26.129 1.00 17.96 109 ARG A N 1
ATOM 774 C CA . ARG A 1 111 ? 53.731 9.119 25.610 1.00 18.58 109 ARG A CA 1
ATOM 775 C C . ARG A 1 111 ? 52.654 9.257 26.665 1.00 20.31 109 ARG A C 1
ATOM 776 O O . ARG A 1 111 ? 52.489 8.331 27.482 1.00 20.24 109 ARG A O 1
ATOM 784 N N . GLY A 1 112 ? 51.940 10.363 26.662 1.00 19.34 110 GLY A N 1
ATOM 785 C CA . GLY A 1 112 ? 50.893 10.496 27.686 1.00 18.13 110 GLY A CA 1
ATOM 786 C C . GLY A 1 112 ? 49.877 11.501 27.212 1.00 17.76 110 GLY A C 1
ATOM 787 O O . GLY A 1 112 ? 49.970 12.006 26.091 1.00 18.57 110 GLY A O 1
ATOM 788 N N . VAL A 1 113 ? 48.900 11.755 28.078 1.00 16.03 111 VAL A N 1
ATOM 789 C CA . VAL A 1 113 ? 47.825 12.669 27.773 1.00 16.26 111 VAL A CA 1
ATOM 790 C C . VAL A 1 113 ? 47.740 13.749 28.844 1.00 17.56 111 VAL A C 1
ATOM 791 O O . VAL A 1 113 ? 47.687 13.418 30.038 1.00 14.61 111 VAL A O 1
ATOM 795 N N . ILE A 1 114 ? 47.816 15.004 28.395 1.00 16.71 112 ILE A N 1
ATOM 796 C CA . ILE A 1 114 ? 47.754 16.132 29.320 1.00 16.82 112 ILE A CA 1
ATOM 797 C C . ILE A 1 114 ? 46.451 16.122 30.115 1.00 18.04 112 ILE A C 1
ATOM 798 O O . ILE A 1 114 ? 45.338 15.872 29.597 1.00 17.20 112 ILE A O 1
ATOM 803 N N . GLY A 1 115 ? 46.582 16.211 31.441 1.00 18.45 113 GLY A N 1
ATOM 804 C CA . GLY A 1 115 ? 45.482 16.258 32.352 1.00 19.14 113 GLY A CA 1
ATOM 805 C C . GLY A 1 115 ? 44.779 14.955 32.654 1.00 20.57 113 GLY A C 1
ATOM 806 O O . GLY A 1 115 ? 43.838 14.938 33.452 1.00 18.96 113 GLY A O 1
ATOM 815 N N . LEU A 1 117 ? 44.157 11.513 34.495 1.00 18.50 115 LEU A N 1
ATOM 816 C CA . LEU A 1 117 ? 44.568 10.840 35.724 1.00 18.53 115 LEU A CA 1
ATOM 817 C C . LEU A 1 117 ? 44.506 9.322 35.515 1.00 19.27 115 LEU A C 1
ATOM 818 O O . LEU A 1 117 ? 43.606 8.841 34.819 1.00 18.35 115 LEU A O 1
ATOM 823 N N . ALA A 1 118 ? 45.407 8.606 36.159 1.00 17.15 116 ALA A N 1
ATOM 824 C CA . ALA A 1 118 ? 45.350 7.138 36.137 1.00 16.43 116 ALA A CA 1
ATOM 825 C C . ALA A 1 118 ? 44.081 6.736 36.921 1.00 16.79 116 ALA A C 1
ATOM 826 O O . ALA A 1 118 ? 43.645 7.502 37.800 1.00 15.87 116 ALA A O 1
ATOM 828 N N . PRO A 1 119 ? 43.425 5.658 36.562 1.00 16.19 117 PRO A N 1
ATOM 829 C CA . PRO A 1 119 ? 42.223 5.228 37.271 1.00 15.54 117 PRO A CA 1
ATOM 830 C C . PRO A 1 119 ? 42.430 5.268 38.783 1.00 16.67 117 PRO A C 1
ATOM 831 O O . PRO A 1 119 ? 43.369 4.680 39.292 1.00 15.13 117 PRO A O 1
ATOM 835 N N . HIS A 1 120 ? 41.566 6.001 39.486 1.00 16.84 118 HIS A N 1
ATOM 836 C CA . HIS A 1 120 ? 41.662 6.083 40.941 1.00 17.14 118 HIS A CA 1
ATOM 837 C C . HIS A 1 120 ? 40.326 6.612 41.497 1.00 16.08 118 HIS A C 1
ATOM 838 O O . HIS A 1 120 ? 39.745 7.541 40.906 1.00 17.69 118 HIS A O 1
ATOM 845 N N . LEU A 1 121 ? 39.783 5.974 42.519 1.00 16.74 119 LEU A N 1
ATOM 846 C CA . LEU A 1 121 ? 38.542 6.438 43.147 1.00 19.02 119 LEU A CA 1
ATOM 847 C C . LEU A 1 121 ? 38.957 7.555 44.140 1.00 21.08 119 LEU A C 1
ATOM 848 O O . LEU A 1 121 ? 39.604 7.283 45.159 1.00 20.34 119 LEU A O 1
ATOM 853 N N . GLN A 1 122 ? 38.691 8.797 43.776 1.00 22.94 120 GLN A N 1
ATOM 854 C CA . GLN A 1 122 ? 39.117 9.912 44.623 1.00 24.88 120 GLN A CA 1
ATOM 855 C C . GLN A 1 122 ? 38.288 10.006 45.917 1.00 26.34 120 GLN A C 1
ATOM 856 O O . GLN A 1 122 ? 37.126 9.584 45.974 1.00 25.70 120 GLN A O 1
ATOM 862 N N . ASP A 1 123 ? 38.976 10.473 46.941 1.00 28.11 121 ASP A N 1
ATOM 863 C CA . ASP A 1 123 ? 38.332 10.720 48.247 1.00 28.75 121 ASP A CA 1
ATOM 864 C C . ASP A 1 123 ? 38.710 12.150 48.632 1.00 30.46 121 ASP A C 1
ATOM 865 O O . ASP A 1 123 ? 39.486 12.804 47.914 1.00 26.65 121 ASP A O 1
ATOM 870 N N . SER A 1 124 ? 38.206 12.656 49.776 1.00 30.69 122 SER A N 1
ATOM 871 C CA . SER A 1 124 ? 38.588 14.057 50.080 1.00 32.71 122 SER A CA 1
ATOM 872 C C . SER A 1 124 ? 40.074 14.272 50.195 1.00 32.49 122 SER A C 1
ATOM 873 O O . SER A 1 124 ? 40.523 15.363 49.793 1.00 36.55 122 SER A O 1
ATOM 876 N N . GLU A 1 125 ? 40.902 13.365 50.669 1.00 31.79 123 GLU A N 1
ATOM 877 C CA . GLU A 1 125 ? 42.336 13.592 50.771 1.00 32.20 123 GLU A CA 1
ATOM 878 C C . GLU A 1 125 ? 43.078 13.460 49.463 1.00 34.08 123 GLU A C 1
ATOM 879 O O . GLU A 1 125 ? 43.922 14.310 49.134 1.00 32.50 123 GLU A O 1
ATOM 885 N N . SER A 1 126 ? 42.797 12.381 48.696 1.00 32.47 124 SER A N 1
ATOM 886 C CA . SER A 1 126 ? 43.483 12.237 47.406 1.00 31.95 124 SER A CA 1
ATOM 887 C C . SER A 1 126 ? 43.132 13.395 46.491 1.00 31.81 124 SER A C 1
ATOM 888 O O . SER A 1 126 ? 43.956 13.839 45.697 1.00 32.84 124 SER A O 1
ATOM 891 N N . ARG A 1 127 ? 41.915 13.899 46.554 1.00 32.20 125 ARG A N 1
ATOM 892 C CA . ARG A 1 127 ? 41.444 15.002 45.720 1.00 35.74 125 ARG A CA 1
ATOM 893 C C . ARG A 1 127 ? 42.278 16.258 45.901 1.00 36.75 125 ARG A C 1
ATOM 894 O O . ARG A 1 127 ? 42.554 16.965 44.929 1.00 36.50 125 ARG A O 1
ATOM 902 N N . LYS A 1 128 ? 42.826 16.505 47.088 1.00 37.19 126 LYS A N 1
ATOM 903 C CA . LYS A 1 128 ? 43.652 17.661 47.374 1.00 38.90 126 LYS A CA 1
ATOM 904 C C . LYS A 1 128 ? 44.996 17.662 46.659 1.00 39.54 126 LYS A C 1
ATOM 905 O O . LYS A 1 128 ? 45.580 18.740 46.500 1.00 39.62 126 LYS A O 1
ATOM 911 N N . LYS A 1 129 ? 45.530 16.503 46.300 1.00 38.57 127 LYS A N 1
ATOM 912 C CA . LYS A 1 129 ? 46.805 16.403 45.624 1.00 37.98 127 LYS A CA 1
ATOM 913 C C . LYS A 1 129 ? 46.695 16.555 44.103 1.00 36.91 127 LYS A C 1
ATOM 914 O O . LYS A 1 129 ? 47.727 16.672 43.426 1.00 36.74 127 LYS A O 1
ATOM 917 N N . VAL A 1 130 ? 45.506 16.556 43.553 1.00 36.10 128 VAL A N 1
ATOM 918 C CA . VAL A 1 130 ? 45.323 16.666 42.102 1.00 37.44 128 VAL A CA 1
ATOM 919 C C . VAL A 1 130 ? 45.585 18.096 41.671 1.00 40.12 128 VAL A C 1
ATOM 920 O O . VAL A 1 130 ? 45.039 19.014 42.281 1.00 39.56 128 VAL A O 1
ATOM 924 N N . PRO A 1 131 ? 46.436 18.296 40.675 1.00 41.02 129 PRO A N 1
ATOM 925 C CA . PRO A 1 131 ? 46.786 19.623 40.204 1.00 42.40 129 PRO A CA 1
ATOM 926 C C . PRO A 1 131 ? 45.593 20.519 39.960 1.00 44.76 129 PRO A C 1
ATOM 927 O O . PRO A 1 131 ? 44.547 20.094 39.489 1.00 44.28 129 PRO A O 1
ATOM 931 N N . THR A 1 132 ? 45.760 21.811 40.235 1.00 47.88 130 THR A N 1
ATOM 932 C CA . THR A 1 132 ? 44.687 22.791 40.054 1.00 51.92 130 THR A CA 1
ATOM 933 C C . THR A 1 132 ? 44.344 22.978 38.589 1.00 53.33 130 THR A C 1
ATOM 934 O O . THR A 1 132 ? 45.242 22.951 37.734 1.00 54.43 130 THR A O 1
ATOM 938 N N . TYR A 1 133 ? 43.082 23.170 38.274 1.00 54.23 131 TYR A N 1
ATOM 939 C CA . TYR A 1 133 ? 42.511 23.345 36.970 1.00 54.28 131 TYR A CA 1
ATOM 940 C C . TYR A 1 133 ? 43.393 23.945 35.894 1.00 54.10 131 TYR A C 1
ATOM 941 O O . TYR A 1 133 ? 43.413 23.468 34.746 1.00 56.24 131 TYR A O 1
ATOM 943 N N . ASP A 1 134 ? 44.072 25.047 36.173 1.00 51.99 132 ASP A N 1
ATOM 944 C CA . ASP A 1 134 ? 44.902 25.700 35.180 1.00 50.41 132 ASP A CA 1
ATOM 945 C C . ASP A 1 134 ? 46.207 25.012 34.834 1.00 47.42 132 ASP A C 1
ATOM 946 O O . ASP A 1 134 ? 46.697 25.199 33.712 1.00 46.79 132 ASP A O 1
ATOM 951 N N . GLU A 1 135 ? 46.816 24.252 35.739 1.00 43.13 133 GLU A N 1
ATOM 952 C CA . GLU A 1 135 ? 48.076 23.602 35.458 1.00 40.14 133 GLU A CA 1
ATOM 953 C C . GLU A 1 135 ? 48.018 22.534 34.357 1.00 35.14 133 GLU A C 1
ATOM 954 O O . GLU A 1 135 ? 47.066 21.792 34.182 1.00 35.13 133 GLU A O 1
ATOM 960 N N . ILE A 1 136 ? 49.133 22.480 33.644 1.00 32.09 134 ILE A N 1
ATOM 961 C CA . ILE A 1 136 ? 49.317 21.489 32.567 1.00 28.28 134 ILE A CA 1
ATOM 962 C C . ILE A 1 136 ? 50.106 20.346 33.216 1.00 24.80 134 ILE A C 1
ATOM 963 O O . ILE A 1 136 ? 51.206 20.603 33.661 1.00 22.99 134 ILE A O 1
ATOM 968 N N . PHE A 1 137 ? 49.545 19.146 33.277 1.00 22.29 135 PHE A N 1
ATOM 969 C CA . PHE A 1 137 ? 50.303 18.083 33.925 1.00 20.29 135 PHE A CA 1
ATOM 970 C C . PHE A 1 137 ? 50.094 16.729 33.262 1.00 17.96 135 PHE A C 1
ATOM 971 O O . PHE A 1 137 ? 49.182 16.554 32.469 1.00 19.74 135 PHE A O 1
ATOM 979 N N . VAL A 1 138 ? 50.947 15.786 33.641 1.00 18.68 136 VAL A N 1
ATOM 980 C CA . VAL A 1 138 ? 50.793 14.398 33.199 1.00 16.57 136 VAL A CA 1
ATOM 981 C C . VAL A 1 138 ? 50.928 13.557 34.474 1.00 19.33 136 VAL A C 1
ATOM 982 O O . VAL A 1 138 ? 51.608 14.042 35.412 1.00 19.14 136 VAL A O 1
ATOM 986 N N . ASP A 1 139 ? 50.197 12.467 34.546 1.00 17.46 137 ASP A N 1
ATOM 987 C CA . ASP A 1 139 ? 50.210 11.556 35.697 1.00 17.50 137 ASP A CA 1
ATOM 988 C C . ASP A 1 139 ? 51.342 10.553 35.476 1.00 19.75 137 ASP A C 1
ATOM 989 O O . ASP A 1 139 ? 51.248 9.687 34.595 1.00 18.21 137 ASP A O 1
ATOM 994 N N . LEU A 1 140 ? 52.419 10.694 36.217 1.00 19.25 138 LEU A N 1
ATOM 995 C CA . LEU A 1 140 ? 53.621 9.868 36.145 1.00 23.04 138 LEU A CA 1
ATOM 996 C C . LEU A 1 140 ? 53.436 8.404 36.419 1.00 26.10 138 LEU A C 1
ATOM 997 O O . LEU A 1 140 ? 54.221 7.568 35.932 1.00 24.79 138 LEU A O 1
ATOM 1002 N N . SER A 1 141 ? 52.355 8.007 37.113 1.00 25.27 139 SER A N 1
ATOM 1003 C CA . SER A 1 141 ? 52.130 6.598 37.382 1.00 26.71 139 SER A CA 1
ATOM 1004 C C . SER A 1 141 ? 51.771 5.876 36.091 1.00 28.99 139 SER A C 1
ATOM 1005 O O . SER A 1 141 ? 51.730 4.641 36.087 1.00 31.76 139 SER A O 1
ATOM 1008 N N . LEU A 1 142 ? 51.432 6.595 35.025 1.00 28.43 140 LEU A N 1
ATOM 1009 C CA . LEU A 1 142 ? 51.112 6.052 33.732 1.00 28.49 140 LEU A CA 1
ATOM 1010 C C . LEU A 1 142 ? 52.345 5.892 32.839 1.00 31.43 140 LEU A C 1
ATOM 1011 O O . LEU A 1 142 ? 52.209 5.307 31.759 1.00 32.22 140 LEU A O 1
ATOM 1016 N N . CYS A 1 143 ? 53.510 6.389 33.212 1.00 33.49 141 CYS A N 1
ATOM 1017 C CA . CYS A 1 143 ? 54.663 6.234 32.334 1.00 38.15 141 CYS A CA 1
ATOM 1018 C C . CYS A 1 143 ? 55.411 4.924 32.573 1.00 39.46 141 CYS A C 1
ATOM 1019 O O . CYS A 1 143 ? 55.418 4.378 33.658 1.00 37.87 141 CYS A O 1
ATOM 1022 N N . GLU A 1 144 ? 56.174 4.582 31.528 1.00 41.44 142 GLU A N 1
ATOM 1023 C CA . GLU A 1 144 ? 56.956 3.345 31.586 1.00 45.21 142 GLU A CA 1
ATOM 1024 C C . GLU A 1 144 ? 58.050 3.466 32.629 1.00 45.80 142 GLU A C 1
ATOM 1025 O O . GLU A 1 144 ? 58.206 2.592 33.487 1.00 47.86 142 GLU A O 1
ATOM 1031 N N . ARG A 1 145 ? 58.850 4.506 32.498 1.00 44.84 143 ARG A N 1
ATOM 1032 C CA . ARG A 1 145 ? 59.948 4.804 33.384 1.00 44.81 143 ARG A CA 1
ATOM 1033 C C . ARG A 1 145 ? 59.891 6.291 33.746 1.00 44.57 143 ARG A C 1
ATOM 1034 O O . ARG A 1 145 ? 58.935 6.983 33.382 1.00 44.96 143 ARG A O 1
ATOM 1042 N N . GLY A 1 146 ? 60.947 6.806 34.358 1.00 43.40 144 GLY A N 1
ATOM 1043 C CA . GLY A 1 146 ? 60.954 8.200 34.738 1.00 42.05 144 GLY A CA 1
ATOM 1044 C C . GLY A 1 146 ? 60.716 9.201 33.605 1.00 41.21 144 GLY A C 1
ATOM 1045 O O . GLY A 1 146 ? 60.492 8.996 32.419 1.00 40.53 144 GLY A O 1
ATOM 1046 N N . VAL A 1 147 ? 60.571 10.418 34.062 1.00 39.20 145 VAL A N 1
ATOM 1047 C CA . VAL A 1 147 ? 60.414 11.674 33.365 1.00 36.51 145 VAL A CA 1
ATOM 1048 C C . VAL A 1 147 ? 61.156 12.614 34.333 1.00 35.96 145 VAL A C 1
ATOM 1049 O O . VAL A 1 147 ? 61.116 12.270 35.544 1.00 36.40 145 VAL A O 1
ATOM 1053 N N . ARG A 1 148 ? 61.949 13.554 33.878 1.00 32.12 146 ARG A N 1
ATOM 1054 C CA . ARG A 1 148 ? 62.674 14.414 34.812 1.00 30.92 146 ARG A CA 1
ATOM 1055 C C . ARG A 1 148 ? 62.476 15.884 34.473 1.00 28.45 146 ARG A C 1
ATOM 1056 O O . ARG A 1 148 ? 62.167 16.255 33.346 1.00 24.58 146 ARG A O 1
ATOM 1064 N N . VAL A 1 149 ? 62.791 16.715 35.474 1.00 25.12 147 VAL A N 1
A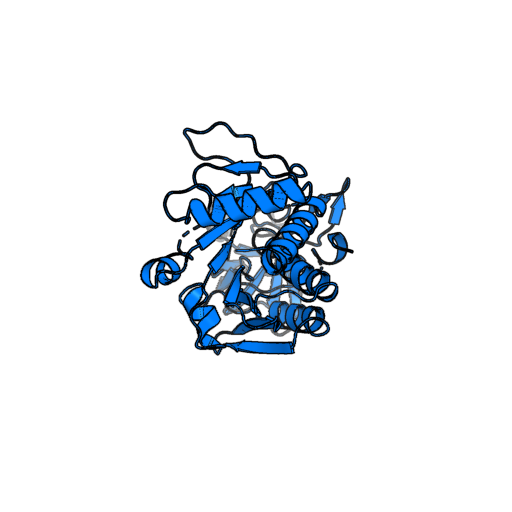TOM 1065 C CA . VAL A 1 149 ? 62.724 18.152 35.269 1.00 25.16 147 VAL A CA 1
ATOM 1066 C C . VAL A 1 149 ? 63.644 18.437 34.083 1.00 22.89 147 VAL A C 1
ATOM 1067 O O . VAL A 1 149 ? 64.726 17.858 34.055 1.00 23.82 147 VAL A O 1
ATOM 1071 N N . GLY A 1 150 ? 63.208 19.242 33.105 1.00 20.63 148 GLY A N 1
ATOM 1072 C CA . GLY A 1 150 ? 64.100 19.489 31.963 1.00 19.03 148 GLY A CA 1
ATOM 1073 C C . GLY A 1 150 ? 63.730 18.659 30.728 1.00 18.97 148 GLY A C 1
ATOM 1074 O O . GLY A 1 150 ? 64.172 19.024 29.622 1.00 16.30 148 GLY A O 1
ATOM 1075 N N . ASP A 1 151 ? 62.900 17.634 30.890 1.00 17.52 149 ASP A N 1
ATOM 1076 C CA . ASP A 1 151 ? 62.523 16.812 29.718 1.00 19.26 149 ASP A CA 1
ATOM 1077 C C . ASP A 1 151 ? 61.584 17.660 28.847 1.00 17.70 149 ASP A C 1
ATOM 1078 O O . ASP A 1 151 ? 60.793 18.425 29.379 1.00 15.72 149 ASP A O 1
ATOM 1083 N N . ILE A 1 152 ? 61.673 17.460 27.529 1.00 16.61 150 ILE A N 1
ATOM 1084 C CA . ILE A 1 152 ? 60.870 18.288 26.607 1.00 14.83 150 ILE A CA 1
ATOM 1085 C C . ILE A 1 152 ? 59.760 17.445 25.964 1.00 16.26 150 ILE A C 1
ATOM 1086 O O . ILE A 1 152 ? 60.006 16.342 25.529 1.00 16.38 150 ILE A O 1
ATOM 1091 N N . ALA A 1 153 ? 58.576 18.027 25.871 1.00 17.71 151 ALA A N 1
ATOM 1092 C CA . ALA A 1 153 ? 57.438 17.334 25.262 1.00 16.22 151 ALA A CA 1
ATOM 1093 C C . ALA A 1 153 ? 56.944 18.106 24.045 1.00 16.57 151 ALA A C 1
ATOM 1094 O O . ALA A 1 153 ? 57.115 19.315 23.986 1.00 16.20 151 ALA A O 1
ATOM 1096 N N . VAL A 1 154 ? 56.420 17.382 23.045 1.00 14.01 152 VAL A N 1
ATOM 1097 C CA . VAL A 1 154 ? 55.808 18.049 21.906 1.00 14.53 152 VAL A CA 1
ATOM 1098 C C . VAL A 1 154 ? 54.442 17.350 21.722 1.00 15.92 152 VAL A C 1
ATOM 1099 O O . VAL A 1 154 ? 54.191 16.321 22.353 1.00 14.31 152 VAL A O 1
ATOM 1103 N N . ILE A 1 155 ? 53.617 17.866 20.838 1.00 15.07 153 ILE A N 1
ATOM 1104 C CA . ILE A 1 155 ? 52.326 17.226 20.549 1.00 14.97 153 ILE A CA 1
ATOM 1105 C C . ILE A 1 155 ? 52.574 15.897 19.854 1.00 14.96 153 ILE A C 1
ATOM 1106 O O . ILE A 1 155 ? 53.425 15.741 18.973 1.00 14.11 153 ILE A O 1
ATOM 1111 N N . ASP A 1 156 ? 51.851 14.852 20.294 1.00 13.26 154 ASP A N 1
ATOM 1112 C CA . ASP A 1 156 ? 52.034 13.527 19.708 1.00 16.00 154 ASP A CA 1
ATOM 1113 C C . ASP A 1 156 ? 50.933 13.326 18.643 1.00 16.30 154 ASP A C 1
ATOM 1114 O O . ASP A 1 156 ? 49.828 12.996 19.007 1.00 14.89 154 ASP A O 1
ATOM 1119 N N . GLN A 1 157 ? 51.253 13.651 17.412 1.00 14.62 155 GLN A N 1
ATOM 1120 C CA . GLN A 1 157 ? 50.286 13.544 16.309 1.00 15.65 155 GLN A CA 1
ATOM 1121 C C . GLN A 1 157 ? 50.972 12.986 15.062 1.00 13.43 155 GLN A C 1
ATOM 1122 O O . GLN A 1 157 ? 52.034 13.507 14.666 1.00 14.54 155 GLN A O 1
ATOM 1128 N N . THR A 1 158 ? 50.301 12.022 14.457 1.00 14.62 156 THR A N 1
ATOM 1129 C CA . THR A 1 158 ? 50.838 11.427 13.205 1.00 16.87 156 THR A CA 1
ATOM 1130 C C . THR A 1 158 ? 50.045 12.072 12.061 1.00 15.64 156 THR A C 1
ATOM 1131 O O . THR A 1 158 ? 48.813 12.031 12.094 1.00 16.20 156 THR A O 1
ATOM 1135 N N . ALA A 1 159 ? 50.734 12.690 11.109 1.00 14.56 157 ALA A N 1
ATOM 1136 C CA . ALA A 1 159 ? 50.017 13.363 10.041 1.00 14.92 157 ALA A CA 1
ATOM 1137 C C . ALA A 1 159 ? 49.248 12.384 9.136 1.00 15.35 157 ALA A C 1
ATOM 1138 O O . ALA A 1 159 ? 49.688 11.232 8.974 1.00 15.46 157 ALA A O 1
ATOM 1140 N N . PHE A 1 160 ? 48.173 12.864 8.524 1.00 14.00 158 PHE A N 1
ATOM 1141 C CA . PHE A 1 160 ? 47.401 11.996 7.626 1.00 16.68 158 PHE A CA 1
ATOM 1142 C C . PHE A 1 160 ? 46.843 12.824 6.466 1.00 19.12 158 PHE A C 1
ATOM 1143 O O . PHE A 1 160 ? 46.850 14.050 6.431 1.00 18.31 158 PHE A O 1
ATOM 1151 N N . GLU A 1 161 ? 46.403 12.085 5.447 1.00 20.48 159 GLU A N 1
ATOM 1152 C CA . GLU A 1 161 ? 45.774 12.718 4.300 1.00 26.40 159 GLU A CA 1
ATOM 1153 C C . GLU A 1 161 ? 44.292 12.335 4.325 1.00 28.79 159 GLU A C 1
ATOM 1154 O O . GLU A 1 161 ? 43.907 11.227 4.758 1.00 28.86 159 GLU A O 1
ATOM 1160 N N . THR A 1 162 ? 43.458 13.303 4.015 1.00 29.06 160 THR A N 1
ATOM 1161 C CA . THR A 1 162 ? 42.028 13.079 3.940 1.00 28.61 160 THR A CA 1
ATOM 1162 C C . THR A 1 162 ? 41.470 13.969 2.818 1.00 26.98 160 THR A C 1
ATOM 1163 O O . THR A 1 162 ? 41.809 15.131 2.794 1.00 24.22 160 THR A O 1
ATOM 1167 N N . ASN A 1 163 ? 40.795 13.376 1.817 1.00 27.83 161 ASN A N 1
ATOM 1168 C CA . ASN A 1 163 ? 40.190 14.162 0.743 1.00 26.90 161 ASN A CA 1
ATOM 1169 C C . ASN A 1 163 ? 41.080 15.213 0.091 1.00 25.75 161 ASN A C 1
ATOM 1170 O O . ASN A 1 163 ? 40.636 16.349 -0.132 1.00 27.43 161 ASN A O 1
ATOM 1175 N N . GLY A 1 164 ? 42.294 14.889 -0.254 1.00 23.26 162 GLY A N 1
ATOM 1176 C CA . GLY A 1 164 ? 43.245 15.788 -0.869 1.00 26.04 162 GLY A CA 1
ATOM 1177 C C . GLY A 1 164 ? 43.901 16.758 0.137 1.00 25.48 162 GLY A C 1
ATOM 1178 O O . GLY A 1 164 ? 44.523 17.717 -0.343 1.00 2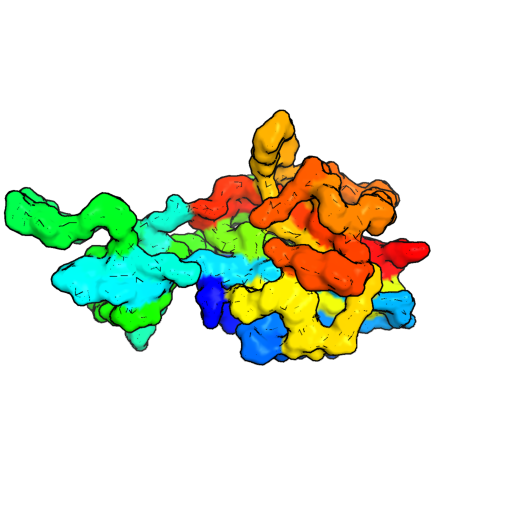9.69 162 GLY A O 1
ATOM 1179 N N . LYS A 1 165 ? 43.579 16.706 1.414 1.00 20.99 163 LYS A N 1
ATOM 1180 C CA . LYS A 1 165 ? 44.181 17.633 2.391 1.00 17.93 163 LYS A CA 1
ATOM 1181 C C . LYS A 1 165 ? 45.203 16.870 3.250 1.00 17.41 163 LYS A C 1
ATOM 1182 O O . LYS A 1 165 ? 45.177 15.637 3.259 1.00 16.93 163 LYS A O 1
ATOM 1188 N N . VAL A 1 166 ? 46.077 17.592 3.912 1.00 16.75 164 VAL A N 1
ATOM 1189 C CA . VAL A 1 166 ? 47.065 17.022 4.825 1.00 16.51 164 VAL A CA 1
ATOM 1190 C C . VAL A 1 166 ? 46.681 17.583 6.220 1.00 16.51 164 VAL A C 1
ATOM 1191 O O . VAL A 1 166 ? 46.411 18.761 6.288 1.00 15.04 164 VAL A O 1
ATOM 1195 N N . VAL A 1 167 ? 46.618 16.715 7.210 1.00 14.64 165 VAL A N 1
ATOM 1196 C CA . VAL A 1 167 ? 46.253 17.134 8.579 1.00 15.41 165 VAL A CA 1
ATOM 1197 C C . VAL A 1 167 ? 47.397 16.693 9.506 1.00 14.03 165 VAL A C 1
ATOM 1198 O O . VAL A 1 167 ? 47.880 15.561 9.412 1.00 14.83 165 VAL A O 1
ATOM 1202 N N . GLY A 1 168 ? 47.860 17.614 10.363 1.00 15.61 166 GLY A N 1
ATOM 1203 C CA . GLY A 1 168 ? 48.965 17.221 11.255 1.00 14.21 166 GLY A CA 1
ATOM 1204 C C . GLY A 1 168 ? 49.423 18.430 12.067 1.00 13.67 166 GLY A C 1
ATOM 1205 O O . GLY A 1 168 ? 48.877 19.530 11.956 1.00 13.35 166 GLY A O 1
ATOM 1206 N N . LYS A 1 169 ? 50.265 18.129 13.061 1.00 10.95 167 LYS A N 1
ATOM 1207 C CA . LYS A 1 169 ? 50.728 19.190 13.943 1.00 12.20 167 LYS A CA 1
ATOM 1208 C C . LYS A 1 169 ? 51.708 20.111 13.206 1.00 12.65 167 LYS A C 1
ATOM 1209 O O . LYS A 1 169 ? 52.381 19.667 12.257 1.00 14.20 167 LYS A O 1
ATOM 1215 N N . ALA A 1 170 ? 51.896 21.285 13.788 1.00 13.07 168 ALA A N 1
ATOM 1216 C CA . ALA A 1 170 ? 52.920 22.228 13.300 1.00 13.53 168 ALA A CA 1
ATOM 1217 C C . ALA A 1 170 ? 52.904 22.625 11.849 1.00 12.45 168 ALA A C 1
ATOM 1218 O O . ALA A 1 170 ? 53.885 23.284 11.399 1.00 12.56 168 ALA A O 1
ATOM 1220 N N . LEU A 1 171 ? 51.779 22.474 11.148 1.00 11.88 169 LEU A N 1
ATOM 1221 C CA . LEU A 1 171 ? 51.752 22.956 9.757 1.00 13.42 169 LEU A CA 1
ATOM 1222 C C . LEU A 1 171 ? 51.792 24.447 9.664 1.00 13.91 169 LEU A C 1
ATOM 1223 O O . LEU A 1 171 ? 52.178 25.017 8.633 1.00 14.21 169 LEU A O 1
ATOM 1228 N N . ASP A 1 172 ? 51.428 25.212 10.731 1.00 15.32 170 ASP A N 1
ATOM 1229 C CA . ASP A 1 172 ? 51.496 26.651 10.686 1.00 16.62 170 ASP A CA 1
ATOM 1230 C C . ASP A 1 172 ? 52.907 27.131 10.335 1.00 16.80 170 ASP A C 1
ATOM 1231 O O . ASP A 1 172 ? 53.050 28.284 9.921 1.00 13.65 170 ASP A O 1
ATOM 1236 N N . ASN A 1 173 ? 53.956 26.319 10.592 1.00 13.40 171 ASN A N 1
ATOM 1237 C CA . ASN A 1 173 ? 55.282 26.683 10.123 1.00 14.34 171 ASN A CA 1
ATOM 1238 C C . ASN A 1 173 ? 55.771 25.666 9.070 1.00 14.79 171 ASN A C 1
ATOM 1239 O O . ASN A 1 173 ? 56.418 26.001 8.071 1.00 13.68 171 ASN A O 1
ATOM 1244 N N . ARG A 1 174 ? 55.450 24.383 9.281 1.00 12.51 172 ARG A N 1
ATOM 1245 C CA . ARG A 1 174 ? 55.963 23.327 8.382 1.00 14.02 172 ARG A CA 1
ATOM 1246 C C . ARG A 1 174 ? 55.395 23.396 6.955 1.00 14.68 172 ARG A C 1
ATOM 1247 O O . ARG A 1 174 ? 56.114 23.044 6.004 1.00 14.29 172 ARG A O 1
ATOM 1255 N N . ALA A 1 175 ? 54.178 23.910 6.780 1.00 14.03 173 ALA A N 1
ATOM 1256 C CA . ALA A 1 175 ? 53.667 24.017 5.391 1.00 14.93 173 ALA A CA 1
ATOM 1257 C C . ALA A 1 175 ? 54.524 25.024 4.641 1.00 15.95 173 ALA A C 1
ATOM 1258 O O . ALA A 1 175 ? 54.849 24.775 3.472 1.00 15.25 173 ALA A O 1
ATOM 1260 N N . SER A 1 176 ? 54.962 26.104 5.296 1.00 13.27 174 SER A N 1
ATOM 1261 C CA . SER A 1 176 ? 55.815 27.102 4.667 1.00 14.66 174 SER A CA 1
ATOM 1262 C C . SER A 1 176 ? 57.209 26.552 4.348 1.00 15.13 174 SER A C 1
ATOM 1263 O O . SER A 1 176 ? 57.809 26.886 3.313 1.00 14.20 174 SER A O 1
ATOM 1266 N N . CYS A 1 177 ? 57.740 25.710 5.233 1.00 13.82 175 CYS A N 1
ATOM 1267 C CA . CYS A 1 177 ? 59.002 25.033 4.987 1.00 14.48 175 CYS A CA 1
ATOM 1268 C C . CYS A 1 177 ? 58.802 24.192 3.697 1.00 13.70 175 CYS A C 1
ATOM 1269 O O . CYS A 1 177 ? 59.697 24.243 2.854 1.00 13.79 175 CYS A O 1
ATOM 1272 N N . GLY A 1 178 ? 57.710 23.506 3.563 1.00 13.99 176 GLY A N 1
ATOM 1273 C CA . GLY A 1 178 ? 57.377 22.669 2.396 1.00 15.94 176 GLY A CA 1
ATOM 1274 C C . GLY A 1 178 ? 57.362 23.563 1.117 1.00 16.74 176 GLY A C 1
ATOM 1275 O O . GLY A 1 178 ? 57.899 23.188 0.083 1.00 14.87 176 GLY A O 1
ATOM 1276 N N . VAL A 1 179 ? 56.743 24.740 1.206 1.00 15.72 177 VAL A N 1
ATOM 1277 C CA . VAL A 1 179 ? 56.712 25.644 0.030 1.00 15.38 177 VAL A CA 1
ATOM 1278 C C . VAL A 1 179 ? 58.144 25.970 -0.409 1.00 17.11 177 VAL A C 1
ATOM 1279 O O . VAL A 1 179 ? 58.525 25.859 -1.578 1.00 15.31 177 VAL A O 1
ATOM 1283 N N . LEU A 1 180 ? 59.005 26.317 0.569 1.00 15.36 178 LEU A N 1
ATOM 1284 C CA . LEU A 1 180 ? 60.375 26.710 0.196 1.00 15.91 178 LEU A CA 1
ATOM 1285 C C . LEU A 1 180 ? 61.187 25.552 -0.345 1.00 17.16 178 LEU A C 1
ATOM 1286 O O . LEU A 1 180 ? 62.040 25.766 -1.245 1.00 16.33 178 LEU A O 1
ATOM 1291 N N . VAL A 1 181 ? 60.931 24.346 0.178 1.00 16.84 179 VAL A N 1
ATOM 1292 C CA . VAL A 1 181 ? 61.659 23.165 -0.385 1.00 17.60 179 VAL A CA 1
ATOM 1293 C C . VAL A 1 181 ? 61.222 22.982 -1.843 1.00 17.48 179 VAL A C 1
ATOM 1294 O O . VAL A 1 181 ? 62.092 22.776 -2.738 1.00 17.15 179 VAL A O 1
ATOM 1298 N N . LYS A 1 182 ? 59.921 23.095 -2.093 1.00 15.90 180 LYS A N 1
ATOM 1299 C CA . LYS A 1 182 ? 59.391 22.930 -3.472 1.00 16.47 180 LYS A CA 1
ATOM 1300 C C . LYS A 1 182 ? 59.893 24.047 -4.386 1.00 16.96 180 LYS A C 1
ATOM 1301 O O . LYS A 1 182 ? 60.138 23.810 -5.587 1.00 16.34 180 LYS A O 1
ATOM 1307 N N . VAL A 1 183 ? 60.024 25.274 -3.886 1.00 14.37 181 VAL A N 1
ATOM 1308 C CA . VAL A 1 183 ? 60.566 26.340 -4.763 1.00 17.56 181 VAL A CA 1
ATOM 1309 C C . VAL A 1 183 ? 61.947 25.924 -5.308 1.00 17.77 181 VAL A C 1
ATOM 1310 O O . VAL A 1 183 ? 62.264 26.099 -6.485 1.00 16.88 181 VAL A O 1
ATOM 1314 N N . LEU A 1 184 ? 62.823 25.431 -4.418 1.00 16.63 182 LEU A N 1
ATOM 1315 C CA . LEU A 1 184 ? 64.170 25.023 -4.860 1.00 17.34 182 LEU A CA 1
ATOM 1316 C C . LEU A 1 184 ? 64.083 23.913 -5.880 1.00 18.74 182 LEU A C 1
ATOM 1317 O O . LEU A 1 184 ? 64.776 23.942 -6.917 1.00 19.12 182 LEU A O 1
ATOM 1322 N N . GLU A 1 185 ? 63.181 22.951 -5.685 1.00 17.62 183 GLU A N 1
ATOM 1323 C CA . GLU A 1 185 ? 63.003 21.885 -6.649 1.00 19.49 183 GLU A CA 1
ATOM 1324 C C . GLU A 1 185 ? 62.575 22.450 -7.994 1.00 22.49 183 GLU A C 1
ATOM 1325 O O . GLU A 1 185 ? 63.171 22.112 -9.021 1.00 21.62 183 GLU A O 1
ATOM 1331 N N . PHE A 1 186 ? 61.594 23.359 -8.012 1.00 20.41 184 PHE A N 1
ATOM 1332 C CA . PHE A 1 186 ? 61.140 23.959 -9.262 1.00 21.96 184 PHE A CA 1
ATOM 1333 C C . PHE A 1 186 ? 62.155 24.845 -9.965 1.00 20.79 184 PHE A C 1
ATOM 1334 O O . PHE A 1 186 ? 62.149 24.895 -11.210 1.00 21.12 184 PHE A O 1
ATOM 1342 N N . LEU A 1 187 ? 63.014 25.556 -9.263 1.00 19.63 185 LEU A N 1
ATOM 1343 C CA . LEU A 1 187 ? 64.012 26.430 -9.818 1.00 21.92 185 LEU A CA 1
ATOM 1344 C C . LEU A 1 187 ? 65.042 25.692 -10.680 1.00 25.67 185 LEU A C 1
ATOM 1345 O O . LEU A 1 187 ? 65.676 26.322 -11.540 1.00 24.97 185 LEU A O 1
ATOM 1350 N N . LYS A 1 188 ? 65.203 24.403 -10.441 1.00 25.82 186 LYS A N 1
ATOM 1351 C CA . LYS A 1 188 ? 66.103 23.585 -11.257 1.00 30.51 186 LYS A CA 1
ATOM 1352 C C . LYS A 1 188 ? 65.770 23.591 -12.731 1.00 30.87 186 LYS A C 1
ATOM 1353 O O . LYS A 1 188 ? 66.672 23.405 -13.586 1.00 32.68 186 LYS A O 1
ATOM 1359 N N . ARG A 1 189 ? 64.550 23.880 -13.132 1.00 30.48 187 ARG A N 1
ATOM 1360 C CA . ARG A 1 189 ? 64.128 23.895 -14.517 1.00 32.05 187 ARG A CA 1
ATOM 1361 C C . ARG A 1 189 ? 64.466 25.172 -15.273 1.00 33.44 187 ARG A C 1
ATOM 1362 O O . ARG A 1 189 ? 64.292 25.257 -16.486 1.00 32.33 187 ARG A O 1
ATOM 1364 N N . TYR A 1 190 ? 64.857 26.221 -14.543 1.00 32.90 188 T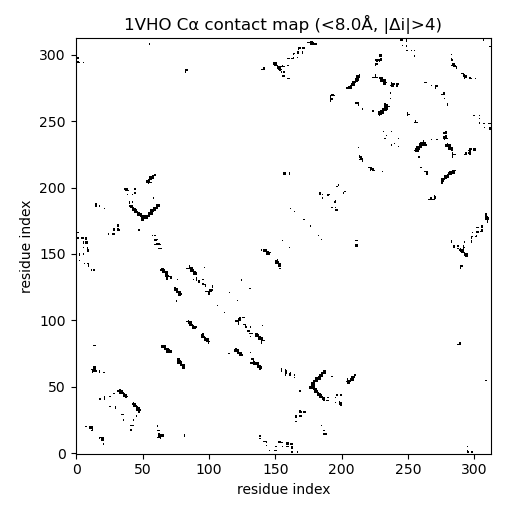YR A N 1
ATOM 1365 C CA . TYR A 1 190 ? 65.095 27.488 -15.167 1.00 33.83 188 TYR A CA 1
ATOM 1366 C C . TYR A 1 190 ? 66.480 28.086 -14.967 1.00 34.04 188 TYR A C 1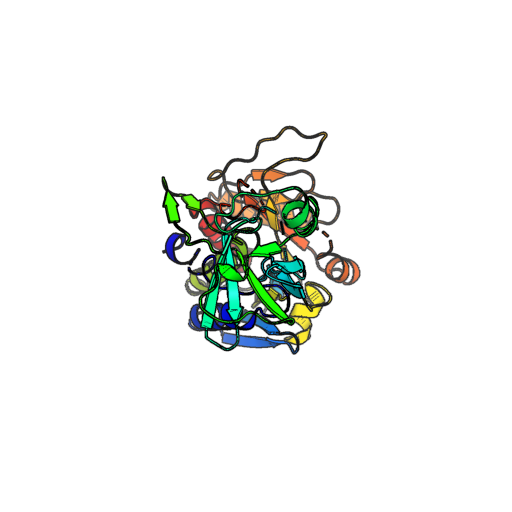
ATOM 1367 O O . TYR A 1 190 ? 67.130 27.901 -13.961 1.00 31.86 188 TYR A O 1
ATOM 1376 N N . ASP A 1 191 ? 66.794 28.930 -15.962 1.00 34.38 189 ASP A N 1
ATOM 1377 C CA . ASP A 1 191 ? 68.024 29.724 -15.937 1.00 32.98 189 ASP A CA 1
ATOM 1378 C C . ASP A 1 191 ? 67.590 31.090 -15.386 1.00 32.53 189 ASP A C 1
ATOM 1379 O O . ASP A 1 191 ? 67.724 32.132 -16.035 1.00 32.68 189 ASP A O 1
ATOM 1384 N N . HIS A 1 192 ? 67.096 31.076 -14.151 1.00 28.59 190 HIS A N 1
ATOM 1385 C CA . HIS A 1 192 ? 66.60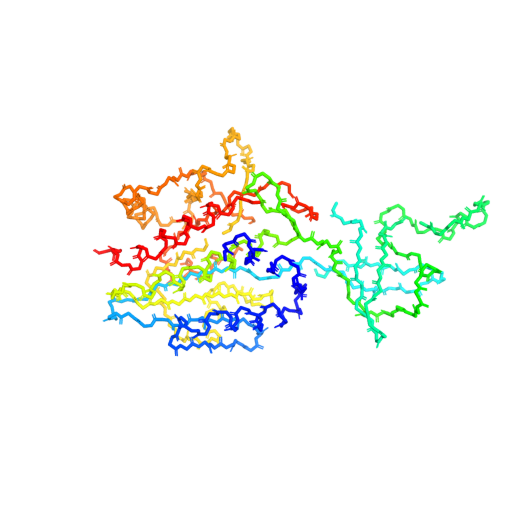6 32.258 -13.465 1.00 26.66 190 HIS A CA 1
ATOM 1386 C C . HIS A 1 192 ? 67.652 33.313 -13.212 1.00 26.84 190 HIS A C 1
ATOM 1387 O O . HIS A 1 192 ? 68.747 33.039 -12.709 1.00 24.83 190 HIS A O 1
ATOM 1394 N N . PRO A 1 193 ? 67.324 34.578 -13.499 1.00 27.22 191 PRO A N 1
ATOM 1395 C CA . PRO A 1 193 ? 68.217 35.693 -13.346 1.00 26.78 191 PRO A CA 1
ATOM 1396 C C . PRO A 1 193 ? 68.544 36.075 -11.918 1.00 26.59 191 PRO A C 1
ATOM 1397 O O . PRO A 1 193 ? 69.641 36.521 -11.601 1.00 27.03 191 PRO A O 1
ATOM 1401 N N . TRP A 1 194 ? 67.587 35.909 -10.996 1.00 24.60 192 TRP A N 1
ATOM 1402 C CA . TRP A 1 194 ? 67.851 36.301 -9.614 1.00 23.47 192 TRP A CA 1
ATOM 1403 C C . TRP A 1 194 ? 68.644 35.253 -8.829 1.00 22.31 192 TRP A C 1
ATOM 1404 O O . TRP A 1 194 ? 68.499 34.054 -9.077 1.00 23.28 192 TRP A O 1
ATOM 1415 N N . ASP A 1 195 ? 69.467 35.717 -7.906 1.00 21.25 193 ASP A N 1
ATOM 1416 C CA . ASP A 1 195 ? 70.182 34.814 -6.996 1.00 22.54 193 ASP A CA 1
ATOM 1417 C C . ASP A 1 195 ? 69.139 34.583 -5.880 1.00 24.11 193 ASP A C 1
ATOM 1418 O O . ASP A 1 195 ? 68.514 35.572 -5.451 1.00 26.02 193 ASP A O 1
ATOM 1423 N N . VAL A 1 196 ? 68.933 33.353 -5.462 1.00 22.12 194 VAL A N 1
ATOM 1424 C CA . VAL A 1 196 ? 67.882 33.100 -4.466 1.00 21.92 194 VAL A CA 1
ATOM 1425 C C . VAL A 1 196 ? 68.426 32.603 -3.149 1.00 22.04 194 VAL A C 1
ATOM 1426 O O . VAL A 1 196 ? 69.258 31.674 -3.137 1.00 22.93 194 VAL A O 1
ATOM 1430 N N . TYR A 1 197 ? 67.935 33.172 -2.055 1.00 20.00 195 TYR A N 1
ATOM 1431 C CA . TYR A 1 197 ? 68.342 32.765 -0.728 1.00 20.68 195 TYR A CA 1
ATOM 1432 C C . TYR A 1 197 ? 67.069 32.295 0.003 1.00 19.81 195 TYR A C 1
ATOM 1433 O O . TYR A 1 197 ? 66.118 33.065 0.090 1.00 19.88 195 TYR A O 1
ATOM 1442 N N . VAL A 1 198 ? 67.087 31.039 0.429 1.00 19.71 196 VAL A N 1
ATOM 1443 C CA . VAL A 1 198 ? 65.891 30.464 1.091 1.00 18.78 196 VAL A CA 1
ATOM 1444 C C . VAL A 1 198 ? 66.234 30.257 2.538 1.00 20.07 196 VAL A C 1
ATOM 1445 O O . VAL A 1 198 ? 67.124 29.448 2.868 1.00 20.54 196 VAL A O 1
ATOM 1449 N N . VAL A 1 199 ? 65.486 30.909 3.436 1.00 17.34 197 VAL A N 1
ATOM 1450 C CA . VAL A 1 199 ? 65.843 30.895 4.846 1.00 18.78 197 VAL A CA 1
ATOM 1451 C C . VAL A 1 199 ? 64.826 30.201 5.756 1.00 18.24 197 VAL A C 1
ATOM 1452 O O . VAL A 1 199 ? 63.647 30.542 5.768 1.00 18.71 197 VAL A O 1
ATOM 1456 N N . PHE A 1 200 ? 65.314 29.199 6.457 1.00 16.82 198 PHE A N 1
ATOM 1457 C CA . PHE A 1 200 ? 64.551 28.407 7.419 1.00 17.60 198 PHE A CA 1
ATOM 1458 C C . PHE A 1 200 ? 65.042 28.819 8.812 1.00 18.31 198 PHE A C 1
ATOM 1459 O O . PHE A 1 200 ? 66.068 28.342 9.329 1.00 19.25 198 PHE A O 1
ATOM 1467 N N . SER A 1 201 ? 64.329 29.718 9.451 1.00 19.34 199 SER A N 1
ATOM 1468 C CA . SER A 1 201 ? 64.667 30.311 10.716 1.00 20.63 199 SER A CA 1
ATOM 1469 C C . SER A 1 201 ? 64.212 29.583 11.966 1.00 22.59 199 SER A C 1
ATOM 1470 O O . SER A 1 201 ? 63.032 29.266 12.112 1.00 21.39 199 SER A O 1
ATOM 1473 N N . VAL A 1 202 ? 65.171 29.463 12.906 1.00 21.59 200 VAL A N 1
ATOM 1474 C CA . VAL A 1 202 ? 64.809 28.832 14.187 1.00 22.58 200 VAL A CA 1
ATOM 1475 C C . VAL A 1 202 ? 64.355 29.899 15.161 1.00 24.78 200 VAL A C 1
ATOM 1476 O O . VAL A 1 202 ? 64.496 31.110 14.940 1.00 25.45 200 VAL A O 1
ATOM 1480 N N . GLN A 1 203 ? 63.811 29.490 16.306 1.00 23.83 201 GLN A N 1
ATOM 1481 C CA . GLN A 1 203 ? 63.269 30.419 17.263 1.00 28.78 201 GLN A CA 1
ATOM 1482 C C . GLN A 1 203 ? 64.246 31.437 17.850 1.00 31.44 201 GLN A C 1
ATOM 1483 O O . GLN A 1 203 ? 63.849 32.589 18.041 1.00 31.29 201 GLN A O 1
ATOM 1489 N N . GLU A 1 204 ? 65.479 31.039 18.103 1.00 33.69 202 GLU A N 1
ATOM 1490 C CA . GLU A 1 204 ? 66.430 31.939 18.739 1.00 37.65 202 GLU A CA 1
ATOM 1491 C C . GLU A 1 204 ? 67.039 33.021 17.882 1.00 38.64 202 GLU A C 1
ATOM 1492 O O . GLU A 1 204 ? 67.969 33.682 18.400 1.00 40.37 202 GLU A O 1
ATOM 1498 N N . GLU A 1 205 ? 66.564 33.301 16.681 1.00 36.70 203 GLU A N 1
ATOM 1499 C CA . GLU A 1 205 ? 67.107 34.355 15.847 1.00 36.36 203 GLU A CA 1
ATOM 1500 C C . GLU A 1 205 ? 66.465 35.679 16.237 1.00 36.73 203 GLU A C 1
ATOM 1501 O O . GLU A 1 205 ? 65.354 35.705 16.753 1.00 36.60 203 GLU A O 1
ATOM 1507 N N . THR A 1 206 ? 67.140 36.788 15.885 1.00 37.38 204 THR A N 1
ATOM 1508 C CA . THR A 1 206 ? 66.589 38.097 16.220 1.00 37.43 204 THR A CA 1
ATOM 1509 C C . THR A 1 206 ? 65.457 38.481 15.291 1.00 37.05 204 THR A C 1
ATOM 1510 O O . THR A 1 206 ? 64.511 39.161 15.713 1.00 39.23 204 THR A O 1
ATOM 1514 N N . GLY A 1 207 ? 65.490 38.011 14.045 1.00 34.57 205 GLY A N 1
ATOM 1515 C CA . GLY A 1 207 ? 64.431 38.358 13.077 1.00 31.16 205 GLY A CA 1
ATOM 1516 C C . GLY A 1 207 ? 64.800 37.701 11.738 1.00 29.88 205 GLY A C 1
ATOM 1517 O O . GLY A 1 207 ? 65.846 37.057 11.663 1.00 29.28 205 GLY A O 1
ATOM 1518 N N . CYS A 1 208 ? 64.002 37.927 10.698 1.00 30.53 206 CYS A N 1
ATOM 1519 C CA . CYS A 1 208 ? 64.284 37.313 9.397 1.00 28.88 206 CYS A CA 1
ATOM 1520 C C . CYS A 1 208 ? 65.611 37.779 8.843 1.00 29.02 206 CYS A C 1
ATOM 1521 O O . CYS A 1 208 ? 66.420 36.962 8.403 1.00 27.63 206 CYS A O 1
ATOM 1524 N N . LEU A 1 209 ? 65.923 39.074 8.902 1.00 30.42 207 LEU A N 1
ATOM 1525 C CA . LEU A 1 209 ? 67.208 39.559 8.377 1.00 31.22 207 LEU A CA 1
ATOM 1526 C C . LEU A 1 209 ? 68.358 39.004 9.209 1.00 30.81 207 LEU A C 1
ATOM 1527 O O . LEU A 1 209 ? 69.405 38.618 8.679 1.00 31.68 207 LEU A O 1
ATOM 1532 N N . GLY A 1 210 ? 68.208 38.991 10.540 1.00 29.79 208 GLY A N 1
ATOM 1533 C CA . GLY A 1 210 ? 69.261 38.436 11.385 1.00 30.30 208 GLY A CA 1
ATOM 1534 C C . GLY A 1 210 ? 69.512 36.974 11.073 1.00 30.77 208 GLY A C 1
ATOM 1535 O O . GLY A 1 210 ? 70.648 36.488 11.078 1.00 30.72 208 GLY A O 1
ATOM 1536 N N . ALA A 1 211 ? 68.440 36.205 10.754 1.00 29.63 209 ALA A N 1
ATOM 1537 C CA . ALA A 1 211 ? 68.725 34.795 10.433 1.00 27.68 209 ALA A CA 1
ATOM 1538 C C . ALA A 1 211 ? 69.565 34.732 9.169 1.00 24.01 209 ALA A C 1
ATOM 1539 O O . ALA A 1 211 ? 70.543 34.005 9.051 1.00 24.88 209 ALA A O 1
ATOM 1541 N N . LEU A 1 212 ? 69.106 35.424 8.130 1.00 24.11 210 LEU A N 1
ATOM 1542 C CA . LEU A 1 212 ? 69.829 35.405 6.862 1.00 24.90 210 LEU A CA 1
ATOM 1543 C C . LEU A 1 212 ? 71.283 35.853 7.000 1.00 27.39 210 LEU A C 1
ATOM 1544 O O . LEU A 1 212 ? 72.165 35.164 6.489 1.00 27.86 210 LEU A O 1
ATOM 1549 N N . THR A 1 213 ? 71.536 36.932 7.743 1.00 29.69 211 THR A N 1
ATOM 1550 C CA . THR A 1 213 ? 72.906 37.442 7.868 1.00 33.76 211 THR A CA 1
ATOM 1551 C C . THR A 1 213 ? 73.782 36.629 8.790 1.00 34.78 211 THR A C 1
ATOM 1552 O O . THR A 1 213 ? 75.009 36.780 8.781 1.00 33.85 211 THR A O 1
ATOM 1556 N N . GLY A 1 214 ? 73.203 35.626 9.468 1.00 33.83 212 GLY A N 1
ATOM 1557 C CA . GLY A 1 214 ? 74.006 34.738 10.313 1.00 31.73 212 GLY A CA 1
ATOM 1558 C C . GLY A 1 214 ? 74.756 33.769 9.412 1.00 32.35 212 GLY A C 1
ATOM 1559 O O . GLY A 1 214 ? 75.629 33.021 9.869 1.00 32.88 212 GLY A O 1
ATOM 1560 N N . ALA A 1 215 ? 74.386 33.729 8.132 1.00 31.31 213 ALA A N 1
ATOM 1561 C CA . ALA A 1 215 ? 74.975 32.901 7.123 1.00 32.00 213 ALA A CA 1
ATOM 1562 C C . ALA A 1 215 ? 75.586 33.679 5.961 1.00 32.35 213 ALA A C 1
ATOM 1563 O O . ALA A 1 215 ? 76.625 33.302 5.440 1.00 33.61 213 ALA A O 1
ATOM 1565 N N . TYR A 1 216 ? 74.884 34.669 5.404 1.00 32.27 214 TYR A N 1
ATOM 1566 C CA . TYR A 1 216 ? 75.378 35.437 4.268 1.00 32.35 214 TYR A CA 1
ATOM 1567 C C . TYR A 1 216 ? 75.213 36.925 4.514 1.00 33.04 214 TYR A C 1
ATOM 1568 O O . TYR A 1 216 ? 74.100 37.428 4.721 1.00 31.58 214 TYR A O 1
ATOM 1577 N N . GLU A 1 217 ? 76.325 37.660 4.537 1.00 35.16 215 GLU A N 1
ATOM 1578 C CA . GLU A 1 217 ? 76.280 39.101 4.787 1.00 36.38 215 GLU A CA 1
ATOM 1579 C C . GLU A 1 217 ? 75.860 39.825 3.505 1.00 37.23 215 GLU A C 1
ATOM 1580 O O . GLU A 1 217 ? 76.708 40.308 2.754 1.00 37.87 215 GLU A O 1
ATOM 1582 N N . ILE A 1 218 ? 74.568 39.832 3.222 1.00 35.90 216 ILE A N 1
ATOM 1583 C CA . ILE A 1 218 ? 74.018 40.456 2.041 1.00 35.67 216 ILE A CA 1
ATOM 1584 C C . ILE A 1 218 ? 72.781 41.267 2.425 1.00 36.33 216 ILE A C 1
ATOM 1585 O O . ILE A 1 218 ? 72.238 41.095 3.510 1.00 36.00 216 ILE A O 1
ATOM 1590 N N . ASN A 1 219 ? 72.339 42.122 1.522 1.00 36.58 217 ASN A N 1
ATOM 1591 C CA . ASN A 1 219 ? 71.122 42.897 1.706 1.00 36.55 217 ASN A CA 1
ATOM 1592 C C . ASN A 1 219 ? 70.254 42.550 0.488 1.00 35.51 217 ASN A C 1
ATOM 1593 O O . ASN A 1 219 ? 70.588 42.921 -0.638 1.00 35.81 217 ASN A O 1
ATOM 1598 N N . PRO A 1 220 ? 69.234 41.717 0.688 1.00 33.14 218 PRO A N 1
ATOM 1599 C CA . PRO A 1 220 ? 68.405 41.338 -0.441 1.00 30.99 218 PRO A CA 1
ATOM 1600 C C . PRO A 1 220 ? 67.713 42.554 -1.046 1.00 29.32 218 PRO A C 1
ATOM 1601 O O . PRO A 1 220 ? 67.302 43.464 -0.326 1.00 26.40 218 PRO A O 1
ATOM 1605 N N . ASP A 1 221 ? 67.488 42.489 -2.337 1.00 27.22 219 ASP A N 1
ATOM 1606 C CA . ASP A 1 221 ? 66.764 43.517 -3.070 1.00 28.65 219 ASP A CA 1
ATOM 1607 C C . ASP A 1 221 ? 65.265 43.361 -2.880 1.00 28.63 219 ASP A C 1
ATOM 1608 O O . ASP A 1 221 ? 64.495 44.305 -3.077 1.00 27.57 219 ASP A O 1
ATOM 1613 N N . ALA A 1 222 ? 64.809 42.120 -2.564 1.00 25.14 220 ALA A N 1
ATOM 1614 C CA . ALA A 1 222 ? 63.376 41.900 -2.351 1.00 23.20 220 ALA A CA 1
ATOM 1615 C C . ALA A 1 222 ? 63.206 40.663 -1.440 1.00 22.09 220 ALA A C 1
ATOM 1616 O O . ALA A 1 222 ? 64.066 39.791 -1.462 1.00 20.44 220 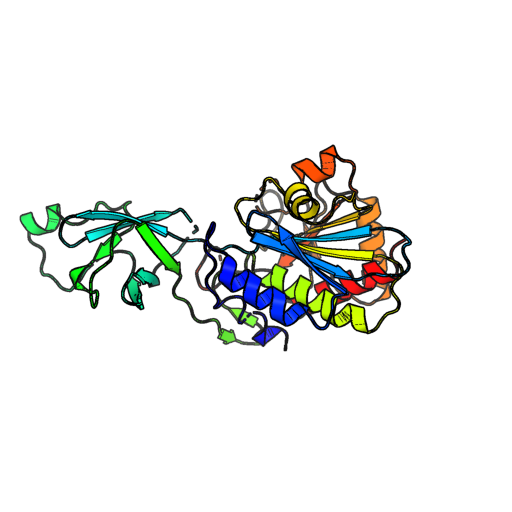ALA A O 1
ATOM 1618 N N . ALA A 1 223 ? 62.211 40.729 -0.552 1.00 22.59 221 ALA A N 1
ATOM 1619 C CA . ALA A 1 223 ? 62.044 39.582 0.360 1.00 22.53 221 ALA A CA 1
ATOM 1620 C C . ALA A 1 223 ? 60.578 39.151 0.378 1.00 22.47 221 ALA A C 1
ATOM 1621 O O . ALA A 1 223 ? 59.697 40.005 0.340 1.00 21.67 221 ALA A O 1
ATOM 1623 N N . ILE A 1 224 ? 60.367 37.844 0.425 1.00 19.54 222 ILE A N 1
ATOM 1624 C CA . ILE A 1 224 ? 58.983 37.344 0.511 1.00 18.36 222 ILE A CA 1
ATOM 1625 C C . ILE A 1 224 ? 58.938 36.497 1.804 1.00 18.35 222 ILE A C 1
ATOM 1626 O O . ILE A 1 224 ? 59.676 35.526 1.912 1.00 17.26 222 ILE A O 1
ATOM 1631 N N . VAL A 1 225 ? 58.114 36.902 2.747 1.00 16.61 223 VAL A N 1
ATOM 1632 C CA . VAL A 1 225 ? 58.002 36.208 4.032 1.00 17.46 223 VAL A CA 1
ATOM 1633 C C . VAL A 1 225 ? 56.793 35.286 3.964 1.00 16.73 223 VAL A C 1
ATOM 1634 O O . VAL A 1 225 ? 55.728 35.720 3.565 1.00 16.44 223 VAL A O 1
ATOM 1646 N N . ASP A 1 227 ? 53.821 32.846 5.630 1.00 16.37 225 ASP A N 1
ATOM 1647 C CA . ASP A 1 227 ? 53.038 32.751 6.861 1.00 16.02 225 ASP A CA 1
ATOM 1648 C C . ASP A 1 227 ? 51.839 31.856 6.529 1.00 14.46 225 ASP A C 1
ATOM 1649 O O . ASP A 1 227 ? 51.804 31.255 5.447 1.00 13.83 225 ASP A O 1
ATOM 1654 N N . VAL A 1 228 ? 50.939 31.703 7.479 1.00 14.39 226 VAL A N 1
ATOM 1655 C CA . VAL A 1 228 ? 49.719 30.934 7.238 1.00 15.54 226 VAL A CA 1
ATOM 1656 C C . VAL A 1 228 ? 48.545 31.818 7.707 1.00 17.16 226 VAL A C 1
ATOM 1657 O O . VAL A 1 228 ? 48.780 32.728 8.520 1.00 17.20 226 VAL A O 1
ATOM 1661 N N . THR A 1 229 ? 47.366 31.535 7.176 1.00 17.08 227 THR A N 1
ATOM 1662 C CA . THR A 1 229 ? 46.204 32.335 7.622 1.00 19.59 227 THR A CA 1
ATOM 1663 C C . THR A 1 229 ? 44.927 31.557 7.408 1.00 21.71 227 THR A C 1
ATOM 1664 O O . THR A 1 229 ? 44.851 30.559 6.707 1.00 19.03 227 THR A O 1
ATOM 1668 N N . PHE A 1 230 ? 43.806 32.080 7.905 1.00 26.79 228 PHE A N 1
ATOM 1669 C CA . PHE A 1 230 ? 42.510 31.464 7.538 1.00 29.24 228 PHE A CA 1
ATOM 1670 C C . PHE A 1 230 ? 41.420 32.484 7.869 1.00 30.97 228 PHE A C 1
ATOM 1671 O O . PHE A 1 230 ? 40.800 33.036 6.970 1.00 31.37 228 PHE A O 1
ATOM 1679 N N . ALA A 1 231 ? 41.294 32.753 9.164 1.00 31.48 229 ALA A N 1
ATOM 1680 C CA . ALA A 1 231 ? 40.255 33.698 9.615 1.00 31.74 229 ALA A CA 1
ATOM 1681 C C . ALA A 1 231 ? 40.658 35.138 9.394 1.00 31.84 229 ALA A C 1
ATOM 1682 O O . ALA A 1 231 ? 41.812 35.509 9.238 1.00 28.91 229 ALA A O 1
ATOM 1684 N N . SER A 1 232 ? 39.635 35.986 9.172 1.00 33.57 230 SER A N 1
ATOM 1685 C CA . SER A 1 232 ? 39.954 37.406 8.984 1.00 35.45 230 SER A CA 1
ATOM 1686 C C . SER A 1 232 ? 39.697 38.071 10.319 1.00 36.99 230 SER A C 1
ATOM 1687 O O . SER A 1 232 ? 39.032 37.442 11.161 1.00 38.62 230 SER A O 1
ATOM 1690 N N . GLU A 1 233 ? 40.360 39.183 10.631 1.00 37.22 231 GLU A N 1
ATOM 1691 C CA . GLU A 1 233 ? 40.024 39.756 11.965 1.00 38.58 231 GLU A CA 1
ATOM 1692 C C . GLU A 1 233 ? 38.999 40.856 11.686 1.00 35.80 231 GLU A C 1
ATOM 1693 O O . GLU A 1 233 ? 39.019 41.380 10.579 1.00 36.02 231 GLU A O 1
ATOM 1695 N N . PRO A 1 234 ? 38.145 41.138 12.633 1.00 36.68 232 PRO A N 1
ATOM 1696 C CA . PRO A 1 234 ? 37.183 42.242 12.450 1.00 35.12 232 PRO A CA 1
ATOM 1697 C C . PRO A 1 234 ? 38.003 43.435 11.974 1.00 33.74 232 PRO A C 1
ATOM 1698 O O . PRO A 1 234 ? 39.185 43.577 12.300 1.00 32.74 232 PRO A O 1
ATOM 1702 N N . PRO A 1 235 ? 37.425 44.297 11.147 1.00 31.26 233 PRO A N 1
ATOM 1703 C CA . PRO A 1 235 ? 36.052 44.182 10.716 1.00 29.32 233 PRO A CA 1
ATOM 1704 C C . PRO A 1 235 ? 35.793 43.436 9.431 1.00 27.99 233 PRO A C 1
ATOM 1705 O O . PRO A 1 235 ? 34.654 43.488 8.907 1.00 24.51 233 PRO A O 1
ATOM 1709 N N . PHE A 1 236 ? 36.756 42.677 8.891 1.00 27.45 234 PHE A N 1
ATOM 1710 C CA . PHE A 1 236 ? 36.562 41.963 7.630 1.00 28.27 234 PHE A CA 1
ATOM 1711 C C . PHE A 1 236 ? 35.810 40.655 7.665 1.00 30.58 234 PHE A C 1
ATOM 1712 O O . PHE A 1 236 ? 35.884 39.890 8.607 1.00 31.61 234 PHE A O 1
ATOM 1720 N N . SER A 1 237 ? 35.087 40.353 6.587 1.00 31.49 235 SER A N 1
ATOM 1721 C CA . SER A 1 237 ? 34.300 39.112 6.480 1.00 33.83 235 SER A CA 1
ATOM 1722 C C . SER A 1 237 ? 35.210 37.930 6.126 1.00 33.05 235 SER A C 1
ATOM 1723 O O . SER A 1 237 ? 36.123 38.108 5.329 1.00 31.94 235 SER A O 1
ATOM 1726 N N . ASP A 1 238 ? 35.096 36.793 6.762 1.00 33.24 236 ASP A N 1
ATOM 1727 C CA . ASP A 1 238 ? 35.891 35.598 6.496 1.00 32.98 236 ASP A CA 1
ATOM 1728 C C . ASP A 1 238 ? 35.611 35.129 5.062 1.00 30.10 236 ASP A C 1
ATOM 1729 O O . ASP A 1 238 ? 34.442 34.970 4.690 1.00 29.78 236 ASP A O 1
ATOM 1734 N N . HIS A 1 239 ? 36.638 34.890 4.250 1.00 25.80 237 HIS A N 1
ATOM 1735 C CA . HIS A 1 239 ? 36.420 34.448 2.891 1.00 24.23 237 HIS A CA 1
ATOM 1736 C C . HIS A 1 239 ? 37.517 33.496 2.398 1.00 24.23 237 HIS A C 1
ATOM 1737 O O . HIS A 1 239 ? 37.400 32.900 1.322 1.00 24.67 237 HIS A O 1
ATOM 1744 N N . ILE A 1 240 ? 38.559 33.288 3.176 1.00 20.38 238 ILE A N 1
ATOM 1745 C CA . ILE A 1 240 ? 39.633 32.386 2.721 1.00 21.75 238 ILE A CA 1
ATOM 1746 C C . ILE A 1 240 ? 39.201 30.947 2.734 1.00 20.04 238 ILE A C 1
ATOM 1747 O O . ILE A 1 240 ? 38.582 30.459 3.694 1.00 18.96 238 ILE A O 1
ATOM 1752 N N . GLU A 1 241 ? 39.568 30.188 1.691 1.00 18.25 239 GLU A N 1
ATOM 1753 C CA . GLU A 1 241 ? 39.248 28.782 1.595 1.00 22.11 239 GLU A CA 1
ATOM 1754 C C . GLU A 1 241 ? 40.501 27.956 1.217 1.00 21.23 239 GLU A C 1
ATOM 1755 O O . GLU A 1 241 ? 41.326 28.448 0.439 1.00 20.22 239 GLU A O 1
ATOM 1761 N N . LEU A 1 242 ? 40.575 26.749 1.769 1.00 21.08 240 LEU A N 1
ATOM 1762 C CA . LEU A 1 242 ? 41.695 25.873 1.379 1.00 19.37 240 LEU A CA 1
ATOM 1763 C C . LEU A 1 242 ? 41.501 25.543 -0.113 1.00 19.47 240 LEU A C 1
ATOM 1764 O O . LEU A 1 242 ? 40.354 25.280 -0.507 1.00 16.92 240 LEU A O 1
ATOM 1769 N N . GLY A 1 243 ? 42.568 25.469 -0.893 1.00 19.97 241 GLY A N 1
ATOM 1770 C CA . GLY A 1 243 ? 42.421 25.126 -2.291 1.00 20.29 241 GLY A CA 1
ATOM 1771 C C . GLY A 1 243 ? 42.175 26.290 -3.231 1.00 21.71 241 GLY A C 1
ATOM 1772 O O . GLY A 1 243 ? 42.251 26.040 -4.466 1.00 19.73 241 GLY A O 1
ATOM 1773 N N . LYS A 1 244 ? 41.922 27.507 -2.746 1.00 17.65 242 LYS A N 1
ATOM 1774 C CA . LYS A 1 244 ? 41.716 28.628 -3.665 1.00 20.20 242 LYS A CA 1
ATOM 1775 C C . LYS A 1 244 ? 42.997 29.423 -3.874 1.00 18.94 242 LYS A C 1
ATOM 1776 O O . LYS A 1 244 ? 42.962 30.537 -4.437 1.00 18.91 242 LYS A O 1
ATOM 1782 N N . GLY A 1 245 ? 44.148 28.899 -3.401 1.00 17.15 243 GLY A N 1
ATOM 1783 C CA . GLY A 1 245 ? 45.428 29.563 -3.628 1.00 16.27 243 GLY A CA 1
ATOM 1784 C C . GLY A 1 245 ? 46.058 30.288 -2.464 1.00 17.80 243 GLY A C 1
ATOM 1785 O O . GLY A 1 245 ? 45.451 30.560 -1.401 1.00 17.77 243 GLY A O 1
ATOM 1786 N N . PRO A 1 246 ? 47.334 30.665 -2.625 1.00 17.95 244 PRO A N 1
ATOM 1787 C CA . PRO A 1 246 ? 48.084 31.396 -1.644 1.00 17.32 244 PRO A CA 1
ATOM 1788 C C . PRO A 1 246 ? 47.450 32.788 -1.467 1.00 17.22 244 PRO A C 1
ATOM 1789 O O . PRO A 1 246 ? 46.754 33.293 -2.371 1.00 15.79 244 PRO A O 1
ATOM 1793 N N . VAL A 1 247 ? 47.624 33.288 -0.265 1.00 15.88 245 VAL A N 1
ATOM 1794 C CA . VAL A 1 247 ? 46.985 34.536 0.138 1.00 17.09 245 VAL A CA 1
ATOM 1795 C C . VAL A 1 247 ? 47.952 35.698 0.220 1.00 16.49 245 VAL A C 1
ATOM 1796 O O . VAL A 1 247 ? 48.909 35.755 1.008 1.00 16.36 245 VAL A O 1
ATOM 1800 N N . ILE A 1 248 ? 47.707 36.679 -0.678 1.00 14.79 246 ILE A N 1
ATOM 1801 C CA . ILE A 1 248 ? 48.580 37.837 -0.720 1.00 15.08 246 ILE A CA 1
ATOM 1802 C C . ILE A 1 248 ? 48.233 38.803 0.411 1.00 17.34 246 ILE A C 1
ATOM 1803 O O . ILE A 1 248 ? 47.060 39.221 0.442 1.00 17.20 246 ILE A O 1
ATOM 1808 N N . GLY A 1 249 ? 49.175 39.139 1.254 1.00 15.74 247 GLY A N 1
ATOM 1809 C CA . GLY A 1 249 ? 48.988 40.116 2.329 1.00 17.20 247 GLY A CA 1
ATOM 1810 C C . GLY A 1 249 ? 49.022 41.519 1.702 1.00 19.22 247 GLY A C 1
ATOM 1811 O O . GLY A 1 249 ? 49.897 41.863 0.902 1.00 17.95 247 GLY A O 1
ATOM 1812 N N . LEU A 1 250 ? 48.073 42.378 2.132 1.00 18.97 248 LEU A N 1
ATOM 1813 C CA . LEU A 1 250 ? 48.052 43.736 1.559 1.00 21.89 248 LEU A CA 1
ATOM 1814 C C . LEU A 1 250 ? 48.148 44.790 2.654 1.00 24.57 248 LEU A C 1
ATOM 1815 O O . LEU A 1 250 ? 47.606 45.899 2.502 1.00 23.66 248 LEU A O 1
ATOM 1820 N N . GLY A 1 251 ? 48.777 44.442 3.769 1.00 24.47 249 GLY A N 1
ATOM 1821 C CA . GLY A 1 251 ? 48.913 45.354 4.900 1.00 25.94 249 GLY A CA 1
ATOM 1822 C C . GLY A 1 251 ? 49.804 46.545 4.619 1.00 26.39 249 GLY A C 1
ATOM 1823 O O . GLY A 1 251 ? 50.563 46.653 3.648 1.00 26.64 249 GLY A O 1
ATOM 1824 N N . PRO A 1 252 ? 49.873 47.462 5.596 1.00 28.29 250 PRO A N 1
ATOM 1825 C CA . PRO A 1 252 ? 50.694 48.646 5.474 1.00 29.72 250 PRO A CA 1
ATOM 1826 C C . PRO A 1 252 ? 52.185 48.380 5.399 1.00 30.44 250 PRO A C 1
ATOM 1827 O O . PRO A 1 252 ? 52.910 49.230 4.874 1.00 31.66 250 PRO A O 1
ATOM 1831 N N . VAL A 1 253 ? 52.701 47.265 5.905 1.00 30.94 251 VAL A N 1
ATOM 1832 C CA . VAL A 1 253 ? 54.161 47.037 5.840 1.00 32.18 251 VAL A CA 1
ATOM 1833 C C . VAL A 1 253 ? 54.622 46.535 4.489 1.00 29.57 251 VAL A C 1
ATOM 1834 O O . VAL A 1 253 ? 55.755 46.796 4.074 1.00 29.48 251 VAL A O 1
ATOM 1838 N N . VAL A 1 254 ? 53.716 45.910 3.703 1.00 27.73 252 VAL A N 1
ATOM 1839 C CA . VAL A 1 254 ? 54.184 45.417 2.413 1.00 26.46 252 VAL A CA 1
ATOM 1840 C C . VAL A 1 254 ? 54.471 46.505 1.394 1.00 28.20 252 VAL A C 1
ATOM 1841 O O . VAL A 1 254 ? 53.882 47.589 1.441 1.00 26.60 252 VAL A O 1
ATOM 1845 N N . ASP A 1 255 ? 55.395 46.162 0.497 1.00 27.45 253 ASP A N 1
ATOM 1846 C CA . ASP A 1 255 ? 55.691 47.108 -0.604 1.00 28.09 253 ASP A CA 1
ATOM 1847 C C . ASP A 1 255 ? 54.631 46.800 -1.664 1.00 28.14 253 ASP A C 1
ATOM 1848 O O . ASP A 1 255 ? 54.746 45.828 -2.409 1.00 27.38 253 ASP A O 1
ATOM 1853 N N . ARG A 1 256 ? 53.595 47.659 -1.773 1.00 26.54 254 ARG A N 1
ATOM 1854 C CA . ARG A 1 256 ? 52.502 47.363 -2.711 1.00 25.81 254 ARG A CA 1
ATOM 1855 C C . ARG A 1 256 ? 52.920 47.259 -4.156 1.00 25.03 254 ARG A C 1
ATOM 1856 O O . ARG A 1 256 ? 52.265 46.536 -4.919 1.00 22.03 254 ARG A O 1
ATOM 1864 N N . ASN A 1 257 ? 53.978 47.939 -4.576 1.00 23.90 255 ASN A N 1
ATOM 1865 C CA . ASN A 1 257 ? 54.432 47.851 -5.972 1.00 26.35 255 ASN A CA 1
ATOM 1866 C C . ASN A 1 257 ? 55.076 46.492 -6.219 1.00 24.62 255 ASN A C 1
ATOM 1867 O O . ASN A 1 257 ? 54.907 45.895 -7.272 1.00 24.96 255 ASN A O 1
ATOM 1872 N N . LEU A 1 258 ? 55.888 46.023 -5.286 1.00 23.39 256 LEU A N 1
ATOM 1873 C CA . LEU A 1 258 ? 56.493 44.664 -5.433 1.00 22.74 256 LEU A CA 1
ATOM 1874 C C . LEU A 1 258 ? 55.363 43.646 -5.470 1.00 20.43 256 LEU A C 1
ATOM 1875 O O . LEU A 1 258 ? 55.268 42.753 -6.320 1.00 19.77 256 LEU A O 1
ATOM 1880 N N . VAL A 1 259 ? 54.360 43.876 -4.592 1.00 19.51 257 VAL A N 1
ATOM 1881 C CA . VAL A 1 259 ? 53.205 42.979 -4.561 1.00 20.50 257 VAL A CA 1
ATOM 1882 C C . VAL A 1 259 ? 52.500 42.980 -5.909 1.00 20.71 257 VAL A C 1
ATOM 1883 O O . VAL A 1 259 ? 52.153 41.930 -6.453 1.00 20.59 257 VAL A O 1
ATOM 1887 N N . GLN A 1 260 ? 52.240 44.150 -6.523 1.00 21.63 258 GLN A N 1
ATOM 1888 C CA . GLN A 1 260 ? 51.578 44.130 -7.847 1.00 20.67 258 GLN A CA 1
ATOM 1889 C C . GLN A 1 260 ? 52.408 43.376 -8.874 1.00 18.92 258 GLN A C 1
ATOM 1890 O O . GLN A 1 260 ? 51.845 42.669 -9.704 1.00 20.98 258 GLN A O 1
ATOM 1896 N N . LYS A 1 261 ? 53.728 43.509 -8.897 1.00 20.37 259 LYS A N 1
ATOM 1897 C CA . LYS A 1 261 ? 54.545 42.718 -9.833 1.00 21.98 259 LYS A CA 1
ATOM 1898 C C . LYS A 1 261 ? 54.348 41.217 -9.608 1.00 21.44 259 LYS A C 1
ATOM 1899 O O . LYS A 1 261 ? 54.292 40.438 -10.575 1.00 21.75 259 LYS A O 1
ATOM 1905 N N . ILE A 1 262 ? 54.252 40.779 -8.340 1.00 20.50 260 ILE A N 1
ATOM 1906 C CA . ILE A 1 262 ? 54.022 39.344 -8.065 1.00 18.78 260 ILE A CA 1
ATOM 1907 C C . ILE A 1 262 ? 52.682 38.924 -8.594 1.00 18.74 260 ILE A C 1
ATOM 1908 O O . ILE A 1 262 ? 52.472 37.868 -9.220 1.00 17.06 260 ILE A O 1
ATOM 1913 N N . ILE A 1 263 ? 51.659 39.790 -8.358 1.00 17.88 261 ILE A N 1
ATOM 1914 C CA . ILE A 1 263 ? 50.309 39.512 -8.867 1.00 18.86 261 ILE A CA 1
ATOM 1915 C C . ILE A 1 263 ? 50.291 39.403 -10.378 1.00 17.75 261 ILE A C 1
ATOM 1916 O O . ILE A 1 263 ? 49.631 38.517 -10.947 1.00 19.45 261 ILE A O 1
ATOM 1921 N N . GLU A 1 264 ? 51.040 40.253 -11.081 1.00 21.96 262 GLU A N 1
ATOM 1922 C CA . GLU A 1 264 ? 51.059 40.167 -12.548 1.00 22.75 262 GLU A CA 1
ATOM 1923 C C . GLU A 1 264 ? 51.694 38.861 -13.024 1.00 22.59 262 GLU A C 1
ATOM 1924 O O . GLU A 1 264 ? 51.272 38.320 -14.059 1.00 21.09 262 GLU A O 1
ATOM 1930 N N . ILE A 1 265 ? 52.687 38.378 -12.281 1.00 20.33 263 ILE A N 1
ATOM 1931 C CA . ILE A 1 265 ? 53.314 37.086 -12.686 1.00 20.09 263 ILE A CA 1
ATOM 1932 C C . ILE A 1 265 ? 52.309 35.986 -12.471 1.00 18.80 263 ILE A C 1
ATOM 1933 O O . ILE A 1 265 ? 52.099 35.081 -13.273 1.00 18.42 263 ILE A O 1
ATOM 1938 N N . ALA A 1 266 ? 51.580 36.055 -11.313 1.00 18.62 264 ALA A N 1
ATOM 1939 C CA . ALA A 1 266 ? 50.577 34.996 -11.087 1.00 19.85 264 ALA A CA 1
ATOM 1940 C C . ALA A 1 266 ? 49.534 34.990 -12.186 1.00 21.27 264 ALA A C 1
ATOM 1941 O O . ALA A 1 266 ? 49.023 33.953 -12.639 1.00 20.59 264 ALA A O 1
ATOM 1943 N N . LYS A 1 267 ? 49.129 36.216 -12.568 1.00 22.12 265 LYS A N 1
ATOM 1944 C CA . LYS A 1 267 ? 48.098 36.321 -13.630 1.00 23.10 265 LYS A CA 1
ATOM 1945 C C . LYS A 1 267 ? 48.580 35.712 -14.942 1.00 23.51 265 LYS A C 1
ATOM 1946 O O . LYS A 1 267 ? 47.902 34.879 -15.582 1.00 23.26 265 LYS A O 1
ATOM 1952 N N . LYS A 1 268 ? 49.796 36.033 -15.331 1.00 23.42 266 LYS A N 1
ATOM 1953 C CA . LYS A 1 268 ? 50.354 35.492 -16.600 1.00 25.48 266 LYS A CA 1
ATOM 1954 C C . LYS A 1 268 ? 50.481 33.985 -16.558 1.00 26.59 266 LYS A C 1
ATOM 1955 O O . LYS A 1 268 ? 50.252 33.294 -17.540 1.00 25.84 266 LYS A O 1
ATOM 1961 N N . HIS A 1 269 ? 50.842 33.418 -15.390 1.00 25.22 267 HIS A N 1
ATOM 1962 C CA . HIS A 1 269 ? 50.984 31.987 -15.253 1.00 23.30 267 HIS A CA 1
ATOM 1963 C C . HIS A 1 269 ? 49.810 31.256 -14.670 1.00 22.91 267 HIS A C 1
ATOM 1964 O O . HIS A 1 269 ? 49.964 30.092 -14.306 1.00 21.75 267 HIS A O 1
ATOM 1971 N N . ASN A 1 270 ? 48.614 31.843 -14.619 1.00 22.39 268 ASN A N 1
ATOM 1972 C CA . ASN A 1 270 ? 47.403 31.214 -14.148 1.00 21.50 268 ASN A CA 1
ATOM 1973 C C . ASN A 1 270 ? 47.502 30.658 -12.728 1.00 22.36 268 ASN A C 1
ATOM 1974 O O . ASN A 1 270 ? 47.099 29.532 -12.417 1.00 22.46 268 ASN A O 1
ATOM 1979 N N . VAL A 1 271 ? 48.163 31.425 -11.855 1.00 22.48 269 VAL A N 1
ATOM 1980 C CA . VAL A 1 271 ? 48.268 31.025 -10.455 1.00 20.44 269 VAL A CA 1
ATOM 1981 C C . VAL A 1 271 ? 47.067 31.708 -9.734 1.00 19.90 269 VAL A C 1
ATOM 1982 O O . VAL A 1 271 ? 47.097 32.922 -9.696 1.00 20.65 269 VAL A O 1
ATOM 1986 N N . SER A 1 272 ? 46.133 30.906 -9.241 1.00 17.69 270 SER A N 1
ATOM 1987 C CA . SER A 1 272 ? 44.966 31.452 -8.544 1.00 20.41 270 SER A CA 1
ATOM 1988 C C . SER A 1 272 ? 45.417 32.011 -7.203 1.00 19.21 270 SER A C 1
ATOM 1989 O O . SER A 1 272 ? 46.169 31.309 -6.488 1.00 18.98 270 SER A O 1
ATOM 1992 N N . LEU A 1 273 ? 44.948 33.159 -6.814 1.00 18.52 271 LEU A N 1
ATOM 1993 C CA . LEU A 1 273 ? 45.392 33.773 -5.553 1.00 17.94 271 LEU A CA 1
ATOM 1994 C C . LEU A 1 273 ? 44.198 34.236 -4.729 1.00 19.85 271 LEU A C 1
ATOM 1995 O O . LEU A 1 273 ? 43.096 34.412 -5.267 1.00 18.99 271 LEU A O 1
ATOM 2000 N N . GLN A 1 274 ? 44.456 34.448 -3.440 1.00 18.91 272 GLN A N 1
ATOM 2001 C CA . GLN A 1 274 ? 43.412 35.007 -2.567 1.00 19.02 272 GLN A CA 1
ATOM 2002 C C . GLN A 1 274 ? 44.075 36.224 -1.937 1.00 18.92 272 GLN A C 1
ATOM 2003 O O . GLN A 1 274 ? 45.273 36.424 -2.209 1.00 17.18 272 GLN A O 1
ATOM 2009 N N . GLU A 1 275 ? 43.365 37.053 -1.153 1.00 18.02 273 GLU A N 1
ATOM 2010 C CA . GLU A 1 275 ? 44.062 38.169 -0.563 1.00 18.62 273 GLU A CA 1
ATOM 2011 C C . GLU A 1 275 ? 43.477 38.479 0.819 1.00 19.20 273 GLU A C 1
ATOM 2012 O O . GLU A 1 275 ? 42.420 37.982 1.171 1.00 20.02 273 GLU A O 1
ATOM 2018 N N . GLU A 1 276 ? 44.218 39.242 1.595 1.00 19.32 274 GLU A N 1
ATOM 2019 C CA . GLU A 1 276 ? 43.732 39.624 2.934 1.00 21.32 274 GLU A CA 1
ATOM 2020 C C . GLU A 1 276 ? 44.237 41.028 3.210 1.00 21.94 274 GLU A C 1
ATOM 2021 O O . GLU A 1 276 ? 45.328 41.402 2.771 1.00 21.75 274 GLU A O 1
ATOM 2027 N N . ALA A 1 277 ? 43.459 41.855 3.901 1.00 23.84 275 ALA A N 1
ATOM 2028 C CA . ALA A 1 277 ? 43.817 43.236 4.160 1.00 25.04 275 ALA A CA 1
ATOM 2029 C C . ALA A 1 277 ? 45.101 43.387 4.948 1.00 26.73 275 ALA A C 1
ATOM 2030 O O . ALA A 1 277 ? 45.830 44.327 4.701 1.00 26.59 275 ALA A O 1
ATOM 2032 N N . VAL A 1 278 ? 45.348 42.557 5.960 1.00 28.04 276 VAL A N 1
ATOM 2033 C CA . VAL A 1 278 ? 46.604 42.716 6.696 1.00 31.55 276 VAL A CA 1
ATOM 2034 C C . VAL A 1 278 ? 47.368 41.391 6.653 1.00 33.02 276 VAL A C 1
ATOM 2035 O O . VAL A 1 278 ? 48.170 41.172 5.747 1.00 33.64 276 VAL A O 1
ATOM 2039 N N . GLY A 1 279 ? 47.045 40.470 7.529 1.00 34.14 277 GLY A N 1
ATOM 2040 C CA . GLY A 1 279 ? 47.718 39.178 7.585 1.00 38.43 277 GLY A CA 1
ATOM 2041 C C . GLY A 1 279 ? 48.912 39.199 8.529 1.00 38.82 277 GLY A C 1
ATOM 2042 O O . GLY A 1 279 ? 49.315 40.230 9.084 1.00 40.18 277 GLY A O 1
ATOM 2043 N N . GLY A 1 280 ? 49.522 38.048 8.729 1.00 40.38 278 GLY A N 1
ATOM 2044 C CA . GLY A 1 280 ? 50.693 37.931 9.614 1.00 41.94 278 GLY A CA 1
ATOM 2045 C C . GLY A 1 280 ? 50.223 37.498 11.001 1.00 43.47 278 GLY A C 1
ATOM 2046 O O . GLY A 1 280 ? 49.312 38.083 11.572 1.00 44.28 278 GLY A O 1
ATOM 2047 N N . ARG A 1 281 ? 50.797 36.421 11.486 1.00 45.18 279 ARG A N 1
ATOM 2048 C CA . ARG A 1 281 ? 50.447 35.876 12.792 1.00 45.57 279 ARG A CA 1
ATOM 2049 C C . ARG A 1 281 ? 51.070 36.778 13.867 1.00 46.84 279 ARG A C 1
ATOM 2050 O O . ARG A 1 281 ? 51.807 37.710 13.516 1.00 48.00 279 ARG A O 1
ATOM 2058 N N . THR A 1 286 ? 57.603 41.637 15.235 1.00 59.24 284 THR A N 1
ATOM 2059 C CA . THR A 1 286 ? 57.197 40.987 13.993 1.00 58.42 284 THR A CA 1
ATOM 2060 C C . THR A 1 286 ? 58.442 40.586 13.210 1.00 57.88 284 THR A C 1
ATOM 2061 O O . THR A 1 286 ? 59.561 41.043 13.497 1.00 57.35 284 THR A O 1
ATOM 2065 N N . ASP A 1 287 ? 58.269 39.747 12.202 1.00 56.06 285 ASP A N 1
ATOM 2066 C CA . ASP A 1 287 ? 59.372 39.292 11.366 1.00 54.03 285 ASP A CA 1
ATOM 2067 C C . ASP A 1 287 ? 59.840 40.368 10.390 1.00 54.08 285 ASP A C 1
ATOM 2068 O O . ASP A 1 287 ? 60.925 40.253 9.803 1.00 54.37 285 ASP A O 1
ATOM 2073 N N . PHE A 1 288 ? 59.037 41.404 10.184 1.00 53.58 286 PHE A N 1
ATOM 2074 C CA . PHE A 1 288 ? 59.351 42.474 9.258 1.00 52.96 286 PHE A CA 1
ATOM 2075 C C . PHE A 1 288 ? 60.132 43.628 9.860 1.00 53.30 286 PHE A C 1
ATOM 2076 O O . PHE A 1 288 ? 60.590 44.482 9.086 1.00 53.32 286 PHE A O 1
ATOM 2084 N N . VAL A 1 289 ? 60.320 43.682 11.174 1.00 52.07 287 VAL A N 1
ATOM 2085 C CA . VAL A 1 289 ? 61.045 44.764 11.812 1.00 51.55 287 VAL A CA 1
ATOM 2086 C C . VAL A 1 289 ? 62.385 45.073 11.173 1.00 50.49 287 VAL A C 1
ATOM 2087 O O . VAL A 1 289 ? 62.578 46.196 10.681 1.00 50.80 287 VAL A O 1
ATOM 2091 N N . GLN A 1 290 ? 63.326 44.142 11.106 1.00 48.86 288 GLN A N 1
ATOM 2092 C CA . GLN A 1 290 ? 64.636 44.421 10.523 1.00 47.28 288 GLN A CA 1
ATOM 2093 C C . GLN A 1 290 ? 64.569 44.745 9.043 1.00 46.30 288 GLN A C 1
ATOM 2094 O O . GLN A 1 290 ? 65.233 45.671 8.546 1.00 45.68 288 GLN A O 1
ATOM 2100 N N . LEU A 1 291 ? 63.755 44.013 8.279 1.00 44.83 289 LEU A N 1
ATOM 2101 C CA . LEU A 1 291 ? 63.620 44.207 6.850 1.00 43.23 289 LEU A CA 1
ATOM 2102 C C . LEU A 1 291 ? 63.211 45.621 6.469 1.00 43.51 289 LEU A C 1
ATOM 2103 O O . LEU A 1 291 ? 63.782 46.219 5.560 1.00 42.56 289 LEU A O 1
ATOM 2108 N N . VAL A 1 292 ? 62.186 46.124 7.139 1.00 45.23 290 VAL A N 1
ATOM 2109 C CA . VAL A 1 292 ? 61.673 47.471 6.911 1.00 46.60 290 VAL A CA 1
ATOM 2110 C C . VAL A 1 292 ? 62.735 48.504 7.271 1.00 46.96 290 VAL A C 1
ATOM 2111 O O . VAL A 1 292 ? 63.164 49.298 6.423 1.00 46.42 290 VAL A O 1
ATOM 2115 N N . ARG A 1 293 ? 63.350 48.364 8.448 1.00 47.03 291 ARG A N 1
ATOM 2116 C CA . ARG A 1 293 ? 64.399 49.280 8.882 1.00 47.74 291 ARG A CA 1
ATOM 2117 C C . ARG A 1 293 ? 65.553 49.349 7.896 1.00 47.59 291 ARG A C 1
ATOM 2118 O O . ARG A 1 293 ? 66.185 50.399 7.742 1.00 49.12 291 ARG A O 1
ATOM 2120 N N . ASN A 1 294 ? 65.845 48.251 7.205 1.00 46.43 292 ASN A N 1
ATOM 2121 C CA . ASN A 1 294 ? 66.914 48.192 6.238 1.00 44.24 292 ASN A CA 1
ATOM 2122 C C . ASN A 1 294 ? 66.478 48.477 4.819 1.00 42.75 292 ASN A C 1
ATOM 2123 O O . ASN A 1 294 ? 67.254 48.224 3.888 1.00 42.23 292 ASN A O 1
ATOM 2128 N N . GLY A 1 295 ? 65.247 48.954 4.613 1.00 41.25 293 GLY A N 1
ATOM 2129 C CA . GLY A 1 295 ? 64.753 49.246 3.280 1.00 39.72 293 GLY A CA 1
ATOM 2130 C C . GLY A 1 295 ? 64.509 48.071 2.359 1.00 38.03 293 GLY A C 1
ATOM 2131 O O . GLY A 1 295 ? 64.450 48.244 1.124 1.00 37.76 293 GLY A O 1
ATOM 2132 N N . VAL A 1 296 ? 64.347 46.845 2.882 1.00 35.34 294 VAL A N 1
ATOM 2133 C CA . VAL A 1 296 ? 64.107 45.715 1.969 1.00 33.58 294 VAL A CA 1
ATOM 2134 C C . VAL A 1 296 ? 62.659 45.717 1.486 1.00 30.86 294 VAL A C 1
ATOM 2135 O O . VAL A 1 296 ? 61.772 45.654 2.347 1.00 32.12 294 VAL A O 1
ATOM 2139 N N . ARG A 1 297 ? 62.412 45.785 0.190 1.00 29.18 295 ARG A N 1
ATOM 2140 C CA . ARG A 1 297 ? 61.014 45.754 -0.286 1.00 29.56 295 ARG A CA 1
ATOM 2141 C C . ARG A 1 297 ? 60.464 44.353 0.088 1.00 27.93 295 ARG A C 1
ATOM 2142 O O . ARG A 1 297 ? 61.075 43.391 -0.367 1.00 24.96 295 ARG A O 1
ATOM 2150 N N . THR A 1 298 ? 59.371 44.320 0.834 1.00 26.94 296 THR A N 1
ATOM 2151 C CA . THR A 1 298 ? 58.848 43.046 1.305 1.00 25.73 296 THR A CA 1
ATOM 2152 C C . THR A 1 298 ? 57.402 42.744 0.976 1.00 24.64 296 THR A C 1
ATOM 2153 O O . THR A 1 298 ? 56.524 43.594 0.825 1.00 23.25 296 THR A O 1
ATOM 2157 N N . SER A 1 299 ? 57.152 41.444 0.770 1.00 21.00 297 SER A N 1
ATOM 2158 C CA . SER A 1 299 ? 55.829 40.930 0.497 1.00 17.80 297 SER A CA 1
ATOM 2159 C C . SER A 1 299 ? 55.519 39.819 1.517 1.00 20.02 297 SER A C 1
ATOM 2160 O O . SER A 1 299 ? 56.447 39.079 1.871 1.00 20.14 297 SER A O 1
ATOM 2163 N N . LEU A 1 300 ? 54.285 39.710 1.966 1.00 19.53 298 LEU A N 1
ATOM 2164 C CA . LEU A 1 300 ? 53.843 38.656 2.865 1.00 19.47 298 LEU A CA 1
ATOM 2165 C C . LEU A 1 300 ? 52.869 37.769 2.086 1.00 18.93 298 LEU A C 1
ATOM 2166 O O . LEU A 1 300 ? 51.928 38.264 1.465 1.00 16.94 298 LEU A O 1
ATOM 2171 N N . ILE A 1 301 ? 53.150 36.470 1.991 1.00 17.14 299 ILE A N 1
ATOM 2172 C CA . ILE A 1 301 ? 52.270 35.549 1.273 1.00 15.00 299 ILE A CA 1
ATOM 2173 C C . ILE A 1 301 ? 51.999 34.363 2.212 1.00 16.66 299 ILE A C 1
ATOM 2174 O O . ILE A 1 301 ? 52.963 33.790 2.729 1.00 16.39 299 ILE A O 1
ATOM 2179 N N . SER A 1 302 ? 50.755 33.976 2.324 1.00 14.81 300 SER A N 1
ATOM 2180 C CA . SER A 1 302 ? 50.329 32.956 3.245 1.00 15.85 300 SER A CA 1
ATOM 2181 C C . SER A 1 302 ? 49.617 31.767 2.639 1.00 16.57 300 SER A C 1
ATOM 2182 O O . SER A 1 302 ? 48.916 31.880 1.634 1.00 15.86 300 SER A O 1
ATOM 2185 N N . ILE A 1 303 ? 49.792 30.627 3.337 1.00 14.56 301 ILE A N 1
ATOM 2186 C CA . ILE A 1 303 ? 49.092 29.393 2.955 1.00 14.93 301 ILE A CA 1
ATOM 2187 C C . ILE A 1 303 ? 47.826 29.270 3.820 1.00 16.03 301 ILE A C 1
ATOM 2188 O O . ILE A 1 303 ? 47.910 29.421 5.056 1.00 16.22 301 ILE A O 1
ATOM 2193 N N . PRO A 1 304 ? 46.656 29.048 3.241 1.00 15.13 302 PRO A N 1
ATOM 2194 C CA . PRO A 1 304 ? 45.416 28.888 3.993 1.00 16.13 302 PRO A CA 1
ATOM 2195 C C . PRO A 1 304 ? 45.552 27.652 4.901 1.00 15.03 302 PRO A C 1
ATOM 2196 O O . PRO A 1 304 ? 46.052 26.616 4.447 1.00 14.96 302 PRO A O 1
ATOM 2200 N N . LEU A 1 305 ? 45.194 27.835 6.150 1.00 15.51 303 LEU A N 1
ATOM 2201 C CA . LEU A 1 305 ? 45.302 26.664 7.075 1.00 15.88 303 LEU A CA 1
ATOM 2202 C C . LEU A 1 305 ? 44.062 26.650 7.925 1.00 18.59 303 LEU A C 1
ATOM 2203 O O . LEU A 1 305 ? 43.610 27.688 8.413 1.00 19.92 303 LEU A O 1
ATOM 2208 N N . LYS A 1 306 ? 43.488 25.479 8.166 1.00 17.51 304 LYS A N 1
ATOM 2209 C CA . LYS A 1 306 ? 42.292 25.417 9.022 1.00 19.81 304 LYS A CA 1
ATOM 2210 C C . LYS A 1 306 ? 42.647 24.778 10.342 1.00 20.10 304 LYS A C 1
ATOM 2211 O O . LYS A 1 306 ? 43.555 23.936 10.415 1.00 19.34 304 LYS A O 1
ATOM 2217 N N . TYR A 1 307 ? 41.990 25.143 11.435 1.00 21.43 305 TYR A N 1
ATOM 2218 C CA . TYR A 1 307 ? 42.206 24.553 12.758 1.00 24.19 305 TYR A CA 1
ATOM 2219 C C . TYR A 1 307 ? 43.560 24.951 13.332 1.00 26.00 305 TYR A C 1
ATOM 2220 O O . TYR A 1 307 ? 44.314 24.189 13.926 1.00 26.36 305 TYR A O 1
ATOM 2237 N N . HIS A 1 309 ? 46.641 26.279 15.378 1.00 30.48 307 HIS A N 1
ATOM 2238 C CA . HIS A 1 309 ? 47.015 25.975 16.745 1.00 32.35 307 HIS A CA 1
ATOM 2239 C C . HIS A 1 309 ? 46.294 24.802 17.375 1.00 33.06 307 HIS A C 1
ATOM 2240 O O . HIS A 1 309 ? 45.711 24.990 18.477 1.00 35.50 307 HIS A O 1
ATOM 2247 N N . THR A 1 310 ? 46.110 23.692 16.683 1.00 29.27 308 THR A N 1
ATOM 2248 C CA . THR A 1 310 ? 45.519 22.475 17.258 1.00 28.80 308 THR A CA 1
ATOM 2249 C C . THR A 1 310 ? 46.448 21.339 16.740 1.00 25.03 308 THR A C 1
ATOM 2250 O O . THR A 1 310 ? 47.253 21.650 15.879 1.00 23.54 308 THR A O 1
ATOM 2254 N N . PRO A 1 311 ? 46.323 20.128 17.210 1.00 25.41 309 PRO A N 1
ATOM 2255 C CA . PRO A 1 311 ? 47.173 19.037 16.691 1.00 24.63 309 PRO A CA 1
ATOM 2256 C C . PRO A 1 311 ? 46.761 18.641 15.281 1.00 23.25 309 PRO A C 1
ATOM 2257 O O . PRO A 1 311 ? 47.465 17.860 14.609 1.00 24.94 309 PRO A O 1
ATOM 2261 N N . VAL A 1 312 ? 45.586 19.029 14.827 1.00 22.41 310 VAL A N 1
ATOM 2262 C CA . VAL A 1 312 ? 45.063 18.667 13.513 1.00 21.84 310 VAL A CA 1
ATOM 2263 C C . VAL A 1 312 ? 44.868 19.840 12.559 1.00 21.20 310 VAL A C 1
ATOM 2264 O O . VAL A 1 312 ? 43.829 19.988 11.889 1.00 20.56 310 VAL A O 1
ATOM 2268 N N . GLU A 1 313 ? 45.927 20.685 12.453 1.00 18.97 311 GLU A N 1
ATOM 2269 C CA . GLU A 1 313 ? 45.852 21.769 11.465 1.00 18.13 311 GLU A CA 1
ATOM 2270 C C . GLU A 1 313 ? 45.642 21.107 10.102 1.00 17.00 311 GLU A C 1
ATOM 2271 O O . GLU A 1 313 ? 46.195 20.042 9.898 1.00 15.52 311 GLU A O 1
ATOM 2285 N N . VAL A 1 315 ? 45.937 21.669 5.778 1.00 14.41 313 VAL A N 1
ATOM 2286 C CA . VAL A 1 315 ? 46.331 22.510 4.638 1.00 14.69 313 VAL A CA 1
ATOM 2287 C C . VAL A 1 315 ? 46.024 21.709 3.347 1.00 15.76 313 VAL A C 1
ATOM 2288 O O . VAL A 1 315 ? 45.899 20.465 3.377 1.00 17.09 313 VAL A O 1
ATOM 2292 N N . ASP A 1 316 ? 45.929 22.455 2.247 1.00 14.79 314 ASP A N 1
ATOM 2293 C CA . ASP A 1 316 ? 45.737 21.821 0.941 1.00 15.20 314 ASP A CA 1
ATOM 2294 C C . ASP A 1 316 ? 47.073 21.804 0.237 1.00 14.82 314 ASP A C 1
ATOM 2295 O O . ASP A 1 316 ? 47.631 22.868 -0.086 1.00 16.79 314 ASP A O 1
ATOM 2300 N N . PRO A 1 317 ? 47.673 20.657 -0.087 1.00 16.47 315 PRO A N 1
ATOM 2301 C CA . PRO A 1 317 ? 48.945 20.579 -0.762 1.00 16.30 315 PRO A CA 1
ATOM 2302 C C . PRO A 1 317 ? 48.987 21.313 -2.080 1.00 18.09 315 PRO A C 1
ATOM 2303 O O . PRO A 1 317 ? 50.076 21.750 -2.488 1.00 16.00 315 PRO A O 1
ATOM 2307 N N . ARG A 1 318 ? 47.817 21.510 -2.744 1.00 17.02 316 ARG A N 1
ATOM 2308 C CA . ARG A 1 318 ? 47.857 22.277 -3.994 1.00 18.36 316 ARG A CA 1
ATOM 2309 C C . ARG A 1 318 ? 48.175 23.739 -3.741 1.00 16.70 316 ARG A C 1
ATOM 2310 O O . ARG A 1 318 ? 48.783 24.383 -4.625 1.00 16.09 316 ARG A O 1
ATOM 2318 N N . AS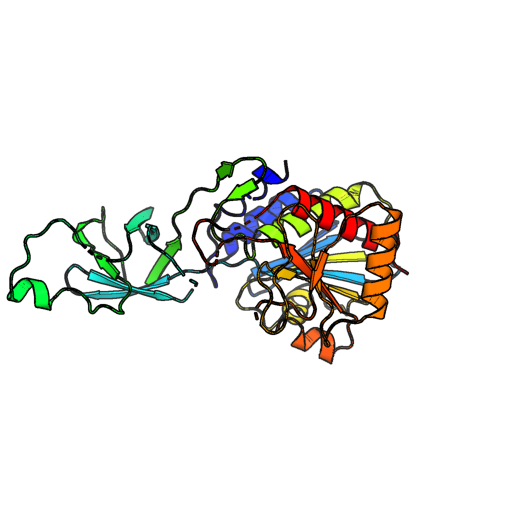P A 1 319 ? 47.726 24.342 -2.618 1.00 15.64 317 ASP A N 1
ATOM 2319 C CA . ASP A 1 319 ? 48.061 25.724 -2.342 1.00 15.15 317 ASP A CA 1
ATOM 2320 C C . ASP A 1 319 ? 49.573 25.843 -2.134 1.00 15.92 317 ASP A C 1
ATOM 2321 O O . ASP A 1 319 ? 50.230 26.850 -2.463 1.00 13.87 317 ASP A O 1
ATOM 2326 N N . VAL A 1 320 ? 50.124 24.806 -1.448 1.00 14.15 318 VAL A N 1
ATOM 2327 C CA . VAL A 1 320 ? 51.563 24.778 -1.205 1.00 15.15 318 VAL A CA 1
ATOM 2328 C C . VAL A 1 320 ? 52.346 24.737 -2.501 1.00 16.90 318 VAL A C 1
ATOM 2329 O O . VAL A 1 320 ? 53.343 25.456 -2.708 1.00 13.85 318 VAL A O 1
ATOM 2333 N N . GLU A 1 321 ? 51.962 23.810 -3.401 1.00 17.64 319 GLU A N 1
ATOM 2334 C CA . GLU A 1 321 ? 52.669 23.711 -4.676 1.00 19.97 319 GLU A CA 1
ATOM 2335 C C . GLU A 1 321 ? 52.498 24.947 -5.541 1.00 19.37 319 GLU A C 1
ATOM 2336 O O . GLU A 1 321 ? 53.448 25.356 -6.192 1.00 19.91 319 GLU A O 1
ATOM 2342 N N . GLU A 1 322 ? 51.256 25.481 -5.625 1.00 16.63 320 GLU A N 1
ATOM 2343 C CA . GLU A 1 322 ? 51.054 26.686 -6.437 1.00 17.31 320 GLU A CA 1
ATOM 2344 C C . GLU A 1 322 ? 51.834 27.861 -5.897 1.00 16.24 320 GLU A C 1
ATOM 2345 O O . GLU A 1 322 ? 52.372 28.642 -6.675 1.00 13.96 320 GLU A O 1
ATOM 2351 N N . LEU A 1 323 ? 51.959 28.005 -4.560 1.00 15.47 321 LEU A N 1
ATOM 2352 C CA . LEU A 1 323 ? 52.793 29.091 -4.040 1.00 14.23 321 LEU A CA 1
ATOM 2353 C C . LEU A 1 323 ? 54.231 28.887 -4.484 1.00 16.54 321 LEU A C 1
ATOM 2354 O O . LEU A 1 323 ? 54.971 29.828 -4.846 1.00 14.42 321 LEU A O 1
ATOM 2359 N N . ALA A 1 324 ? 54.747 27.628 -4.330 1.00 16.35 322 ALA A N 1
ATOM 2360 C CA . ALA A 1 324 ? 56.141 27.422 -4.743 1.00 17.12 322 ALA A CA 1
ATOM 2361 C C . ALA A 1 324 ? 56.313 27.688 -6.264 1.00 15.49 322 ALA A C 1
ATOM 2362 O O . ALA A 1 324 ? 57.335 28.221 -6.667 1.00 14.71 322 ALA A O 1
ATOM 2364 N N . ARG A 1 325 ? 55.327 27.305 -7.059 1.00 17.34 323 ARG A N 1
ATOM 2365 C CA . ARG A 1 325 ? 55.397 27.562 -8.512 1.00 18.97 323 ARG A CA 1
ATOM 2366 C C . ARG A 1 325 ? 55.485 29.055 -8.749 1.00 17.98 323 ARG A C 1
ATOM 2367 O O . ARG A 1 325 ? 56.318 29.558 -9.514 1.00 16.82 323 ARG A O 1
ATOM 2375 N N . LEU A 1 326 ? 54.614 29.836 -8.084 1.00 17.50 324 LEU A N 1
ATOM 2376 C CA . LEU A 1 326 ? 54.669 31.290 -8.219 1.00 17.06 324 LEU A CA 1
ATOM 2377 C C . LEU A 1 326 ? 55.994 31.848 -7.777 1.00 17.34 324 LEU A C 1
ATOM 2378 O O . LEU A 1 326 ? 56.559 32.734 -8.454 1.00 16.95 324 LEU A O 1
ATOM 2383 N N . LEU A 1 327 ? 56.551 31.411 -6.629 1.00 16.16 325 LEU A N 1
ATOM 2384 C CA . LEU A 1 327 ? 57.810 31.964 -6.143 1.00 15.26 325 LEU A CA 1
ATOM 2385 C C . LEU A 1 327 ? 58.969 31.633 -7.122 1.00 17.50 325 LEU A C 1
ATOM 2386 O O . LEU A 1 327 ? 59.850 32.481 -7.331 1.00 17.51 325 LEU A O 1
ATOM 2391 N N . SER A 1 328 ? 58.945 30.442 -7.685 1.00 17.94 326 SER A N 1
ATOM 2392 C CA . SER A 1 328 ? 59.973 30.078 -8.684 1.00 20.83 326 SER A CA 1
ATOM 2393 C C . SER A 1 328 ? 59.803 31.038 -9.888 1.00 21.18 326 SER A C 1
ATOM 2394 O O . SER A 1 328 ? 60.819 31.509 -10.427 1.00 23.44 326 SER A O 1
ATOM 2397 N N . LEU A 1 329 ? 58.606 31.348 -10.320 1.00 20.63 327 LEU A N 1
ATOM 2398 C CA . LEU A 1 329 ? 58.352 32.275 -11.433 1.00 20.45 327 LEU A CA 1
ATOM 2399 C C . LEU A 1 329 ? 58.770 33.686 -11.099 1.00 21.22 327 LEU A C 1
ATOM 2400 O O . LEU A 1 329 ? 59.249 34.434 -11.971 1.00 23.10 327 LEU A O 1
ATOM 2405 N N . VAL A 1 330 ? 58.672 34.090 -9.826 1.00 19.56 328 VAL A N 1
ATOM 2406 C CA . VAL A 1 330 ? 59.120 35.422 -9.411 1.00 19.82 328 VAL A CA 1
ATOM 2407 C C . VAL A 1 330 ? 60.620 35.492 -9.623 1.00 19.94 328 VAL A C 1
ATOM 2408 O O . VAL A 1 330 ? 61.170 36.456 -10.171 1.00 20.50 328 VAL A O 1
ATOM 2412 N N . ALA A 1 331 ? 61.348 34.416 -9.243 1.00 19.63 329 ALA A N 1
ATOM 2413 C CA . ALA A 1 331 ? 62.781 34.403 -9.452 1.00 21.52 329 ALA A CA 1
ATOM 2414 C C . ALA A 1 331 ? 63.128 34.443 -10.935 1.00 21.75 329 ALA A C 1
ATOM 2415 O O . ALA A 1 331 ? 64.250 34.856 -11.280 1.00 23.59 329 ALA A O 1
ATOM 2417 N N . VAL A 1 332 ? 62.259 34.020 -11.823 1.00 23.30 330 VAL A N 1
ATOM 2418 C CA . VAL A 1 332 ? 62.529 34.041 -13.261 1.00 24.30 330 VAL A CA 1
ATOM 2419 C C . VAL A 1 332 ? 62.136 35.335 -13.948 1.00 26.41 330 VAL A C 1
ATOM 2420 O O . VAL A 1 332 ? 62.933 35.934 -14.693 1.00 25.42 330 VAL A O 1
ATOM 2424 N N . GLU A 1 333 ? 60.968 35.897 -13.603 1.00 26.69 331 GLU A N 1
ATOM 2425 C CA . GLU A 1 333 ? 60.448 37.074 -14.265 1.00 26.45 331 GLU A CA 1
ATOM 2426 C C . GLU A 1 333 ? 60.436 38.387 -13.540 1.00 28.20 331 GLU A C 1
ATOM 2427 O O . GLU A 1 333 ? 60.102 39.399 -14.187 1.00 26.80 331 GLU A O 1
ATOM 2433 N N . LEU A 1 334 ? 60.663 38.421 -12.232 1.00 27.25 332 LEU A N 1
ATOM 2434 C CA . LEU A 1 334 ? 60.626 39.683 -11.530 1.00 29.20 332 LEU A CA 1
ATOM 2435 C C . LEU A 1 334 ? 61.595 40.730 -12.112 1.00 31.31 332 LEU A C 1
ATOM 2436 O O . LEU A 1 334 ? 62.782 40.498 -12.231 1.00 27.68 332 LEU A O 1
ATOM 2441 N N . GLU A 1 335 ? 61.033 41.894 -12.301 1.00 33.82 333 GLU A N 1
ATOM 2442 C CA . GLU A 1 335 ? 61.611 43.132 -12.746 1.00 39.34 333 GLU A CA 1
ATOM 2443 C C . GLU A 1 335 ? 62.128 43.122 -14.177 1.00 40.37 333 GLU A C 1
ATOM 2444 O O . GLU A 1 335 ? 61.825 44.123 -14.842 1.00 44.95 333 GLU A O 1
#

Radius of gyration: 21.38 Å; Cα contacts (8 Å, |Δi|>4): 709; chains: 1; bounding box: 42×46×67 Å

Secondary structure (DSSP, 8-state):
-HHHH--TTTS--BTT--HHHHHHHHHHHGGG-SEEEE-TTS-EEEEE--SSS-EEEEEEE--B--EEEEEEETTEEEEEE----EEEEEETTEEEEEE----S----HHHHHTSPPTT--EEEGGGSSS---TT-EEEE----EEETTEEE-TTHHHHHHHHHHHHHHHHHTT---SSEEEEEEE-TTSSSHHHHHHTT-----SEEE--EE-PPPTTSPP---TTS--EEE-STTS-HHHHHHHHHHHHHTT---EEESS----TTHHHHHTT-EEE-EEEE-----TT---HHHHHHHHHHHHHHHHH--

CATH classification: 3.40.630.10 (+1 more: 2.40.30.40)

Sequence (313 aa):
ETGKLLELSNLDGPSGYETNVVSYIKSVIEPFVDEAKTTRHGSLIGYKKGKGIGKLAFFAHVDEIGFVVSKVEGQFARLEPVYASKVRIYTKNGIERGVIGLAPHLQDSESRKKVPTYDEIFVDLSLCERGVRVGDIAVIDQTAFETNGKVVGKALDNRASCGVLVKVLEFLKRYDHPWDVYVVFSVQEETGCLGALTGAYEINPDAAIVDVTFASEPPFSDHIELGKGPVIGLGPVVDRNLVQKIIEIAKKHNVSLQEEAVGGRTDFVQLVRNGVRTSLISIPLKYHTPVEVDPRDVEELARLLSLVAVELE

Organism: Thermotoga maritima (strain ATCC 43589 / DSM 3109 / JCM 10099 / NBRC 100826 / MSB8) (NCBI:txid243274)

InterPro domains:
  IPR008007 Peptidase M42 [PF05343] (46-324)
  IPR008007 Peptidase M42 [PIRSF001123] (3-330)
  IPR023367 Peptidase M42, domain 2 [G3DSA:2.40.30.40] (70-154)
  IPR051464 Peptidase M42 aminopeptidase [PTHR32481] (1-333)

Foldseek 3Di:
DLLVQLVLQQDAAAFQRNQVSLVVLCVLLVVQAPDWDAFPSGKIKGWHFFQPPFEEEEEFERHAKKWFFADCDDQKTFTHICLAFWKWKQDPVGIWIFTWAEDDDDDDVVNVVPGDDPPTTITGNVPTPDDDDGGIMMHHNWDWDDDPQKIWFGPCQGSLSSSLLSLLSVVLVVDSFHHIYMYIHDGNPAPARVRRRCSTPVDQGQAYEYGAEFQADPPDDGDDDFPQAKEWAQEPQADVVQVVLLVVLCVVVVQGYHYGDHDCPPRCVVCVVSVHHYIYIHFYKDDNHRTIHRSVNSNSSSVSVSSCSHDPD

Nearest PDB structures (foldseek):
  1vho-assembly1_A  TM=1.003E+00  e=5.942E-70  Thermotoga maritima
  5ds0-assembly1_B  TM=8.546E-01  e=2.537E-26  Thaumarchaeota archaeon SCGC AB-539-E09
  2wyr-assembly1_A  TM=8.197E-01  e=5.648E-27  Pyrococcus horikoshii OT3
  2wyr-assembly1_L  TM=8.046E-01  e=2.916E-27  Pyrococcus horikoshii OT3
  2fvg-assembly1_A  TM=7.907E-01  e=3.638E-26  Thermotoga maritima MSB8

B-factor: mean 27.62, std 11.43, range [10.18, 80.03]

Solvent-accessible surface area: 14376 Å² total